Protein AF-A0A7S2SXS3-F1 (afdb_monomer_lite)

Secondary structure (DSSP, 8-state):
--SHHHHHHHHHHHHHHHHHHHHHHHHSTT-HHHHHHHHHTHHHHHT-HHHHHHHHHHHHHHHHHTTT-TT--HHHHHHHHHHHHHS-HHHHHHHHHTTGGG---STT-----SSHHHHHHHHHH-TTS-HHHHHHHHHHHHHS-HHHHHHHHHHHHHHHHHTT-HHHHHHHHHHHHHHHHHTTTSS--SHHHHHHHHHHHHHHHHHHHHT--

Sequence (213 aa):
MRDLGEKDKTSKFWGVLLRVVLKTSAADKSNQLWIQVLSGLSPQLSSESALVSDFVTSALRSLDSAGQQEAVTVFDRLHPFLVLRIVSKLCFDEVVAMRLETRLLTDDDLHLCDDLLGHLLKRMTDPSEDLQVRKLCSELCGKVNPNVSFSLMLALLREGIRDRNFALSRACLYAYCCSFANHKGSAPMTLHTRCDLLAKEVLALFKAVSSVS

InterPro domains:
  IPR016024 Armadillo-type fold [SSF48371] (28-180)

Radius of gyration: 19.08 Å; chains: 1; bounding box: 45×41×62 Å

pLDDT: mean 81.79, std 14.94, range [43.41, 96.69]

Organism: NCBI:txid1764295

Foldseek 3Di:
DPDPVVVVVVLVVLLVVVLVLLVVCLVVLVDVVSLVVLLVCQVSLQVCLVSLLVSLLVLLVVVVVVPPDPPCDLSSLCRNLSSLVSHDLNSNCCNQVVPQVPDPDDPLDDPQDSGPLSVLVCLLQDPPHDPVSNLSSLLSLLSYDCVRSLVVLLSQLLVCLVVVVVSSVVSSVSSVVSVCVNCVPPDPDVCVVSVVSVVVSVVSSVVSVVVVD

Structure (mmCIF, N/CA/C/O backbone):
data_AF-A0A7S2SXS3-F1
#
_entry.id   AF-A0A7S2SXS3-F1
#
loop_
_atom_site.group_PDB
_atom_site.id
_atom_site.type_symbol
_atom_site.label_atom_id
_atom_site.label_alt_id
_atom_site.label_comp_id
_atom_site.label_asym_id
_atom_site.label_entity_id
_atom_site.label_seq_id
_atom_site.pdbx_PDB_ins_code
_atom_site.Cartn_x
_atom_site.Cartn_y
_atom_site.Cartn_z
_atom_site.occupancy
_atom_site.B_iso_or_equiv
_atom_site.auth_seq_id
_atom_site.auth_comp_id
_atom_site.auth_asym_id
_atom_site.auth_atom_id
_atom_site.pdbx_PDB_model_num
ATOM 1 N N . MET A 1 1 ? 25.950 14.192 -30.921 1.00 45.44 1 MET A N 1
ATOM 2 C CA . MET A 1 1 ? 24.706 13.641 -31.518 1.00 45.44 1 MET A CA 1
ATOM 3 C C . MET A 1 1 ? 24.792 12.122 -31.768 1.00 45.44 1 MET A C 1
ATOM 5 O O . MET A 1 1 ? 24.346 11.645 -32.801 1.00 45.44 1 MET A O 1
ATOM 9 N N . ARG A 1 2 ? 25.326 11.332 -30.828 1.00 49.81 2 ARG A N 1
ATOM 10 C CA . ARG A 1 2 ? 25.298 9.857 -30.851 1.00 49.81 2 ARG A CA 1
ATOM 11 C C . ARG A 1 2 ? 24.934 9.415 -29.437 1.00 49.81 2 ARG A C 1
ATOM 13 O O . ARG A 1 2 ? 25.826 9.361 -28.613 1.00 49.81 2 ARG A O 1
ATOM 20 N N . ASP A 1 3 ? 23.641 9.283 -29.143 1.00 53.47 3 ASP A N 1
ATOM 21 C CA . ASP A 1 3 ? 23.186 8.662 -27.878 1.00 53.47 3 ASP A CA 1
ATOM 22 C C . ASP A 1 3 ? 21.669 8.384 -27.837 1.00 53.47 3 ASP A C 1
ATOM 24 O O . ASP A 1 3 ? 21.178 7.554 -27.081 1.00 53.47 3 ASP A O 1
ATOM 28 N N . LEU A 1 4 ? 20.885 9.046 -28.697 1.00 50.12 4 LEU A N 1
ATOM 29 C CA . LEU A 1 4 ? 19.424 8.887 -28.701 1.00 50.12 4 LEU A CA 1
ATOM 30 C C . LEU A 1 4 ? 18.959 7.506 -29.209 1.00 50.12 4 LEU A C 1
ATOM 32 O O . LEU A 1 4 ? 17.938 7.000 -28.754 1.00 50.12 4 LEU A O 1
ATOM 36 N N . GLY A 1 5 ? 19.709 6.870 -30.116 1.00 51.62 5 GLY A N 1
ATOM 37 C CA . GLY A 1 5 ? 19.322 5.586 -30.723 1.00 51.62 5 GLY A CA 1
ATOM 38 C C . GLY A 1 5 ? 19.611 4.343 -29.871 1.00 51.62 5 GLY A C 1
ATOM 39 O O . GLY A 1 5 ? 18.997 3.301 -30.084 1.00 51.62 5 GLY A O 1
ATOM 40 N N . GLU A 1 6 ? 20.533 4.431 -28.914 1.00 56.22 6 GLU A N 1
ATOM 41 C CA . GLU A 1 6 ? 20.920 3.308 -28.045 1.00 56.22 6 GLU A CA 1
ATOM 42 C C . GLU A 1 6 ? 20.055 3.270 -26.777 1.00 56.22 6 GLU A C 1
ATOM 44 O O . GLU A 1 6 ? 19.615 2.203 -26.332 1.00 56.22 6 GLU A O 1
ATOM 49 N N . LYS A 1 7 ? 19.682 4.457 -26.283 1.00 57.94 7 LYS A N 1
ATOM 50 C CA . LYS A 1 7 ? 18.738 4.635 -25.177 1.00 57.94 7 LYS A CA 1
ATOM 51 C C . LYS A 1 7 ? 17.323 4.151 -25.531 1.00 57.94 7 LYS A C 1
ATOM 53 O O . LYS A 1 7 ? 16.700 3.477 -24.715 1.00 57.94 7 LYS A O 1
ATOM 58 N N . ASP A 1 8 ? 16.852 4.402 -26.758 1.00 64.19 8 ASP A N 1
ATOM 59 C CA . ASP A 1 8 ? 15.537 3.935 -27.245 1.00 64.19 8 ASP A CA 1
ATOM 60 C C . ASP A 1 8 ? 15.468 2.401 -27.382 1.00 64.19 8 ASP A C 1
ATOM 62 O O . ASP A 1 8 ? 14.496 1.769 -26.966 1.00 64.19 8 ASP A O 1
ATOM 66 N N . LYS A 1 9 ? 16.531 1.758 -27.886 1.00 68.75 9 LYS A N 1
ATOM 67 C CA . LYS A 1 9 ? 16.595 0.287 -27.982 1.00 68.75 9 LYS A CA 1
ATOM 68 C C . LYS A 1 9 ? 16.618 -0.380 -26.609 1.00 68.75 9 LYS A C 1
ATOM 70 O O . LYS A 1 9 ? 15.931 -1.378 -26.399 1.00 68.75 9 LYS A O 1
ATOM 75 N N . THR A 1 10 ? 17.381 0.191 -25.682 1.00 73.38 10 THR A N 1
ATOM 76 C CA . THR A 1 10 ? 17.494 -0.318 -24.311 1.00 73.38 10 THR A CA 1
ATOM 77 C C . THR A 1 10 ? 16.171 -0.165 -23.560 1.00 73.38 10 THR A C 1
ATOM 79 O O . THR A 1 10 ? 15.724 -1.112 -22.920 1.00 73.38 10 THR A O 1
ATOM 82 N N . SER A 1 11 ? 15.489 0.977 -23.699 1.00 74.44 11 SER A N 1
ATOM 83 C CA . SER A 1 11 ? 14.151 1.190 -23.125 1.00 74.44 11 SER A CA 1
ATOM 84 C C . SER A 1 11 ? 13.124 0.193 -23.677 1.00 74.44 11 SER A C 1
ATOM 86 O O . SER A 1 11 ? 12.435 -0.468 -22.902 1.00 74.44 11 SER A O 1
ATOM 88 N N . LYS A 1 12 ? 13.089 -0.027 -25.000 1.00 84.25 12 LYS A N 1
ATOM 89 C CA . LYS A 1 12 ? 12.197 -1.027 -25.620 1.00 84.25 12 LYS A CA 1
ATOM 90 C C . LYS A 1 12 ? 12.472 -2.450 -25.138 1.00 84.25 12 LYS A C 1
ATOM 92 O O . LYS A 1 12 ? 11.526 -3.199 -24.899 1.00 84.25 12 LYS A O 1
ATOM 97 N N . PHE A 1 13 ? 13.742 -2.823 -24.979 1.00 89.88 13 PHE A N 1
ATOM 98 C CA . PHE A 1 13 ? 14.121 -4.122 -24.422 1.00 89.88 13 PHE A CA 1
ATOM 99 C C . PHE A 1 13 ? 13.569 -4.305 -23.003 1.00 89.88 13 PHE A C 1
ATOM 101 O O . PHE A 1 13 ? 12.906 -5.310 -22.736 1.00 89.88 13 PHE A O 1
ATOM 108 N N . TRP A 1 14 ? 13.783 -3.325 -22.119 1.00 90.81 14 TRP A N 1
ATOM 109 C CA . TRP A 1 14 ? 13.298 -3.392 -20.740 1.00 90.81 14 TRP A CA 1
ATOM 110 C C . TRP A 1 14 ? 11.776 -3.450 -20.666 1.00 90.81 14 TRP A C 1
ATOM 112 O O . TRP A 1 14 ? 11.252 -4.313 -19.967 1.00 90.81 14 TRP A O 1
ATOM 122 N N . GLY A 1 15 ? 11.060 -2.632 -21.439 1.00 90.50 15 GLY A N 1
ATOM 123 C CA . GLY A 1 15 ? 9.597 -2.678 -21.474 1.00 90.50 15 GLY A CA 1
ATOM 124 C C . GLY A 1 15 ? 9.052 -4.059 -21.867 1.00 90.50 15 GLY A C 1
ATOM 125 O O . GLY A 1 15 ? 8.124 -4.572 -21.237 1.00 90.50 15 GLY A O 1
ATOM 126 N N . VAL A 1 16 ? 9.653 -4.714 -22.868 1.00 92.75 16 VAL A N 1
ATOM 127 C CA . VAL A 1 16 ? 9.258 -6.076 -23.277 1.00 92.75 16 VAL A CA 1
ATOM 128 C C . VAL A 1 16 ? 9.600 -7.102 -22.198 1.00 92.75 16 VAL A C 1
ATOM 130 O O . VAL A 1 16 ? 8.741 -7.908 -21.834 1.00 92.75 16 VAL A O 1
ATOM 133 N N . LEU A 1 17 ? 10.825 -7.070 -21.668 1.00 93.19 17 LEU A N 1
ATOM 134 C CA . LEU A 1 17 ? 11.269 -8.018 -20.647 1.00 93.19 17 LEU A CA 1
ATOM 135 C C . LEU A 1 17 ? 10.410 -7.915 -19.383 1.00 93.19 17 LEU A C 1
ATOM 137 O O . LEU A 1 17 ? 9.911 -8.930 -18.903 1.00 93.19 17 LEU A O 1
ATOM 141 N N . LEU A 1 18 ? 10.180 -6.704 -18.874 1.00 94.12 18 LEU A N 1
ATOM 142 C CA . LEU A 1 18 ? 9.372 -6.475 -17.675 1.00 94.12 18 LEU A CA 1
ATOM 143 C C . LEU A 1 18 ? 7.934 -6.952 -17.864 1.00 94.12 18 LEU A C 1
ATOM 145 O O . LEU A 1 18 ? 7.382 -7.586 -16.967 1.00 94.12 18 LEU A O 1
ATOM 149 N N . ARG A 1 19 ? 7.343 -6.740 -19.047 1.00 93.75 19 ARG A N 1
ATOM 150 C CA . ARG A 1 19 ? 6.014 -7.275 -19.369 1.00 93.75 19 ARG A CA 1
ATOM 151 C C . ARG A 1 19 ? 5.980 -8.803 -19.296 1.00 93.75 19 ARG A C 1
ATOM 153 O O . ARG A 1 19 ? 5.033 -9.363 -18.747 1.00 93.75 19 ARG A O 1
ATOM 160 N N . VAL A 1 20 ? 6.996 -9.479 -19.836 1.00 93.62 20 VAL A N 1
ATOM 161 C CA . VAL A 1 20 ? 7.100 -10.947 -19.778 1.00 93.62 20 VAL A CA 1
ATOM 162 C C . VAL A 1 20 ? 7.296 -11.424 -18.342 1.00 93.62 20 VAL A C 1
ATOM 164 O O . VAL A 1 20 ? 6.617 -12.361 -17.925 1.00 93.62 20 VAL A O 1
ATOM 167 N N . VAL A 1 21 ? 8.168 -10.771 -17.572 1.00 93.44 21 VAL A N 1
ATOM 168 C CA . VAL A 1 21 ? 8.440 -11.136 -16.175 1.00 93.44 21 VAL A CA 1
ATOM 169 C C . VAL A 1 21 ? 7.186 -10.967 -15.317 1.00 93.44 21 VAL A C 1
ATOM 171 O O . VAL A 1 21 ? 6.806 -11.913 -14.637 1.00 93.44 21 VAL A O 1
ATOM 174 N N . LEU A 1 22 ? 6.490 -9.828 -15.407 1.00 93.75 22 LEU A N 1
ATOM 175 C CA . LEU A 1 22 ? 5.246 -9.572 -14.664 1.00 93.75 22 LEU A CA 1
ATOM 176 C C . LEU A 1 22 ? 4.125 -10.548 -15.044 1.00 93.75 22 LEU A C 1
ATOM 178 O O . LEU A 1 22 ? 3.377 -11.020 -14.189 1.00 93.75 22 LEU A O 1
ATOM 182 N N . LYS A 1 23 ? 4.006 -10.887 -16.334 1.00 93.31 23 LYS A N 1
ATOM 183 C CA . LYS A 1 23 ? 3.024 -11.877 -16.793 1.00 93.31 23 LYS A CA 1
ATOM 184 C C . LYS A 1 23 ? 3.350 -13.273 -16.264 1.00 93.31 23 LYS A C 1
ATOM 186 O O . LYS A 1 23 ? 2.452 -13.977 -15.811 1.00 93.31 23 LYS A O 1
ATOM 191 N N . THR A 1 24 ? 4.618 -13.671 -16.329 1.00 92.25 24 THR A N 1
ATOM 192 C CA . THR A 1 24 ? 5.061 -14.988 -15.855 1.00 92.25 24 THR A CA 1
ATOM 193 C C . THR A 1 24 ? 4.910 -15.095 -14.340 1.00 92.25 24 THR A C 1
ATOM 195 O O . THR A 1 24 ? 4.388 -16.096 -13.858 1.00 92.25 24 THR A O 1
ATOM 198 N N . SER A 1 25 ? 5.249 -14.042 -13.589 1.00 92.38 25 SER A N 1
ATOM 199 C CA . SER A 1 25 ? 5.049 -14.026 -12.138 1.00 92.38 25 SER A CA 1
ATOM 200 C C . SER A 1 25 ? 3.573 -14.092 -11.752 1.00 92.38 25 SER A C 1
ATOM 202 O O . SER A 1 25 ? 3.220 -14.750 -10.781 1.00 92.38 25 SER A O 1
ATOM 204 N N . ALA A 1 26 ? 2.681 -13.489 -12.544 1.00 88.62 26 ALA A N 1
ATOM 205 C CA . ALA A 1 26 ? 1.239 -13.604 -12.335 1.00 88.62 26 ALA A CA 1
ATOM 206 C C . ALA A 1 26 ? 0.671 -15.005 -12.623 1.00 88.62 26 ALA A C 1
ATOM 208 O O . ALA A 1 26 ? -0.387 -15.348 -12.089 1.00 88.62 26 ALA A O 1
ATOM 209 N N . ALA A 1 27 ? 1.340 -15.806 -13.454 1.00 88.62 27 ALA A N 1
ATOM 210 C CA . ALA A 1 27 ? 0.949 -17.190 -13.711 1.00 88.62 27 ALA A CA 1
ATOM 211 C C . ALA A 1 27 ? 1.372 -18.137 -12.572 1.00 88.62 27 ALA A C 1
ATOM 213 O O . ALA A 1 27 ? 0.696 -19.131 -12.335 1.00 88.62 27 ALA A O 1
ATOM 214 N N . ASP A 1 28 ? 2.442 -17.801 -11.845 1.00 88.00 28 ASP A N 1
ATOM 215 C CA . ASP A 1 28 ? 3.011 -18.606 -10.756 1.00 88.00 28 ASP A CA 1
ATOM 216 C C . ASP A 1 28 ? 3.247 -17.747 -9.497 1.00 88.00 28 ASP A C 1
ATOM 218 O O . ASP A 1 28 ? 4.368 -17.516 -9.043 1.00 88.00 28 ASP A O 1
ATOM 222 N N . LYS A 1 29 ? 2.157 -17.208 -8.942 1.00 80.75 29 LYS A N 1
ATOM 223 C CA . LYS A 1 29 ? 2.198 -16.153 -7.909 1.00 80.75 29 LYS A CA 1
ATOM 224 C C . LYS A 1 29 ? 2.766 -16.606 -6.563 1.00 80.75 29 LYS A C 1
ATOM 226 O O . LYS A 1 29 ? 3.230 -15.774 -5.786 1.00 80.75 29 LYS A O 1
ATOM 231 N N . SER A 1 30 ? 2.712 -17.905 -6.269 1.00 81.69 30 SER A N 1
ATOM 232 C CA . SER A 1 30 ? 3.258 -18.503 -5.042 1.00 81.69 30 SER A CA 1
ATOM 233 C C . SER A 1 30 ? 4.773 -18.694 -5.083 1.00 81.69 30 SER A C 1
ATOM 235 O O . SER A 1 30 ? 5.385 -19.001 -4.060 1.00 81.69 30 SER A O 1
ATOM 237 N N . ASN A 1 31 ? 5.397 -18.528 -6.248 1.00 86.19 31 ASN A N 1
ATOM 238 C CA . ASN A 1 31 ? 6.820 -18.749 -6.400 1.00 86.19 31 ASN A CA 1
ATOM 239 C C . ASN A 1 31 ? 7.621 -17.528 -5.933 1.00 86.19 31 ASN A C 1
ATOM 241 O O . ASN A 1 31 ? 7.691 -16.483 -6.586 1.00 86.19 31 ASN A O 1
ATOM 245 N N . GLN A 1 32 ? 8.266 -17.691 -4.778 1.00 83.50 32 GLN A N 1
ATOM 246 C CA . GLN A 1 32 ? 9.078 -16.663 -4.132 1.00 83.50 32 GLN A CA 1
ATOM 247 C C . GLN A 1 32 ? 10.212 -16.136 -5.027 1.00 83.50 32 GLN A C 1
ATOM 249 O O . GLN A 1 32 ? 10.611 -14.977 -4.878 1.00 83.50 32 GLN A O 1
ATOM 254 N N . LEU A 1 33 ? 10.706 -16.943 -5.976 1.00 90.25 33 LEU A N 1
ATOM 255 C CA . LEU A 1 33 ? 11.745 -16.525 -6.915 1.00 90.25 33 LEU A CA 1
ATOM 256 C C . LEU A 1 33 ? 11.298 -15.311 -7.730 1.00 90.25 33 LEU A C 1
ATOM 258 O O . LEU A 1 33 ? 12.097 -14.407 -7.956 1.00 90.25 33 LEU A O 1
ATOM 262 N N . TRP A 1 34 ? 10.021 -15.232 -8.113 1.00 92.50 34 TRP A N 1
ATOM 263 C CA . TRP A 1 34 ? 9.533 -14.086 -8.875 1.00 92.50 34 TRP A CA 1
ATOM 264 C C . TRP A 1 34 ? 9.613 -12.790 -8.087 1.00 92.50 34 TRP A C 1
ATOM 266 O O . TRP A 1 34 ? 10.021 -11.773 -8.637 1.00 92.50 34 TRP A O 1
ATOM 276 N N . ILE A 1 35 ? 9.310 -12.822 -6.790 1.00 89.31 35 ILE A N 1
ATOM 277 C CA . ILE A 1 35 ? 9.445 -11.644 -5.930 1.00 89.31 35 ILE A CA 1
ATOM 278 C C . ILE A 1 35 ? 10.913 -11.215 -5.823 1.00 89.31 35 ILE A C 1
ATOM 280 O O . ILE A 1 35 ? 11.202 -10.020 -5.872 1.00 89.31 35 ILE A O 1
ATOM 284 N N . GLN A 1 36 ? 11.850 -12.164 -5.739 1.00 91.44 36 GLN A N 1
ATOM 285 C CA . GLN A 1 36 ? 13.286 -11.864 -5.732 1.00 91.44 36 GLN A CA 1
ATOM 286 C C . GLN A 1 36 ? 13.751 -11.268 -7.066 1.00 91.44 36 GLN A C 1
ATOM 288 O O . GLN A 1 36 ? 14.449 -10.255 -7.069 1.00 91.44 36 GLN A O 1
ATOM 293 N N . VAL A 1 37 ? 13.320 -11.845 -8.191 1.00 94.06 37 VAL A N 1
ATOM 294 C CA . VAL A 1 37 ? 13.625 -11.345 -9.540 1.00 94.06 37 VAL A CA 1
ATOM 295 C C . VAL A 1 37 ? 13.079 -9.932 -9.722 1.00 94.06 37 VAL A C 1
ATOM 297 O O . VAL A 1 37 ? 13.825 -9.032 -10.099 1.00 94.06 37 VAL A O 1
ATOM 300 N N . LEU A 1 38 ? 11.806 -9.706 -9.394 1.00 94.06 38 LEU A N 1
ATOM 301 C CA . LEU A 1 38 ? 11.181 -8.383 -9.448 1.00 94.06 38 LEU A CA 1
ATOM 302 C C . LEU A 1 38 ? 11.907 -7.385 -8.537 1.00 94.06 38 LEU A C 1
ATOM 304 O O . LEU A 1 38 ? 12.129 -6.248 -8.939 1.00 94.06 38 LEU A O 1
ATOM 308 N N . SER A 1 39 ? 12.349 -7.810 -7.350 1.00 93.50 39 SER A N 1
ATOM 309 C CA . SER A 1 39 ? 13.137 -6.956 -6.449 1.00 93.50 39 SER A CA 1
ATOM 310 C C . SER A 1 39 ? 14.489 -6.568 -7.052 1.00 93.50 39 SER A C 1
ATOM 312 O O . SER A 1 39 ? 14.879 -5.400 -6.985 1.00 93.50 39 SER A O 1
ATOM 314 N N . GLY A 1 40 ? 15.180 -7.514 -7.695 1.00 94.50 40 GLY A N 1
ATOM 315 C CA . GLY A 1 40 ? 16.427 -7.253 -8.423 1.00 94.50 40 GLY A CA 1
ATOM 316 C C . GLY A 1 40 ? 16.244 -6.330 -9.632 1.00 94.50 40 GLY A C 1
ATOM 317 O O . GLY A 1 40 ? 17.160 -5.594 -9.985 1.00 94.50 40 GLY A O 1
ATOM 318 N N . LEU A 1 41 ? 15.045 -6.318 -10.220 1.00 94.56 41 LEU A N 1
ATOM 319 C CA . LEU A 1 41 ? 14.648 -5.443 -11.328 1.00 94.56 41 LEU A CA 1
ATOM 320 C C . LEU A 1 41 ? 13.930 -4.167 -10.864 1.00 94.56 41 LEU A C 1
ATOM 322 O O . LEU A 1 41 ? 13.347 -3.454 -11.683 1.00 94.56 41 LEU A O 1
ATOM 326 N N . SER A 1 42 ? 13.955 -3.858 -9.563 1.00 94.88 42 SER A N 1
ATOM 327 C CA . SER A 1 42 ? 13.240 -2.703 -9.013 1.00 94.88 42 SER A CA 1
ATOM 328 C C . SER A 1 42 ? 13.594 -1.366 -9.678 1.00 94.88 42 SER A C 1
ATOM 330 O O . SER A 1 42 ? 12.655 -0.600 -9.912 1.00 94.88 42 SER A O 1
ATOM 332 N N . PRO A 1 43 ? 14.852 -1.054 -10.069 1.00 94.31 43 PRO A N 1
ATOM 333 C CA . PRO A 1 43 ? 15.145 0.203 -10.760 1.00 94.31 43 PRO A CA 1
ATOM 334 C C . PRO A 1 43 ? 14.445 0.301 -12.120 1.00 94.31 43 PRO A C 1
ATOM 336 O O . PRO A 1 43 ? 13.872 1.339 -12.437 1.00 94.31 43 PRO A O 1
ATOM 339 N N . GLN A 1 44 ? 14.442 -0.787 -12.895 1.00 95.12 44 GLN A N 1
ATOM 340 C CA . GLN A 1 44 ? 13.825 -0.848 -14.222 1.00 95.12 44 GLN A CA 1
ATOM 341 C C . GLN A 1 44 ? 12.295 -0.869 -14.133 1.00 95.12 44 GLN A C 1
ATOM 343 O O . GLN A 1 44 ? 11.624 -0.199 -14.913 1.00 95.12 44 GLN A O 1
ATOM 348 N N . LEU A 1 45 ? 11.729 -1.577 -13.152 1.00 93.38 45 LEU A N 1
ATOM 349 C CA . LEU A 1 45 ? 10.293 -1.504 -12.857 1.00 93.38 45 LEU A CA 1
ATOM 350 C C . LEU A 1 45 ? 9.878 -0.077 -12.493 1.00 93.38 45 LEU A C 1
ATOM 352 O O . LEU A 1 45 ? 8.849 0.407 -12.950 1.00 93.38 45 LEU A O 1
ATOM 356 N N . SER A 1 46 ? 10.703 0.611 -11.704 1.00 94.44 46 SER A N 1
ATOM 357 C CA . SER A 1 46 ? 10.429 1.976 -11.253 1.00 94.44 46 SER A CA 1
ATOM 358 C C . SER A 1 46 ? 10.506 3.021 -12.364 1.00 94.44 46 SER A C 1
ATOM 360 O O . SER A 1 46 ? 9.979 4.112 -12.181 1.00 94.44 46 SER A O 1
ATOM 362 N N . SER A 1 47 ? 11.166 2.728 -13.488 1.00 93.06 47 SER A N 1
ATOM 363 C CA . SER A 1 47 ? 11.167 3.611 -14.662 1.00 93.06 47 SER A CA 1
ATOM 364 C C . SER A 1 47 ? 9.962 3.408 -15.582 1.00 93.06 47 SER A C 1
ATOM 366 O O . SER A 1 47 ? 9.768 4.194 -16.501 1.00 93.06 47 SER A O 1
ATOM 368 N N . GLU A 1 48 ? 9.159 2.368 -15.350 1.00 93.00 48 GLU A N 1
ATOM 369 C CA . GLU A 1 48 ? 8.075 1.930 -16.234 1.00 93.00 48 GLU A CA 1
ATOM 370 C C . GLU A 1 48 ? 6.725 1.962 -15.492 1.00 93.00 48 GLU A C 1
ATOM 372 O O . GLU A 1 48 ? 6.002 0.965 -15.406 1.00 93.00 48 GLU A O 1
ATOM 377 N N . SER A 1 49 ? 6.373 3.125 -14.930 1.00 92.25 49 SER A N 1
ATOM 378 C CA . SER A 1 49 ? 5.182 3.300 -14.082 1.00 92.25 49 SER A CA 1
ATOM 379 C C . SER A 1 49 ? 3.868 2.959 -14.791 1.00 92.25 49 SER A C 1
ATOM 381 O O . SER A 1 49 ? 2.977 2.380 -14.171 1.00 92.25 49 SER A O 1
ATOM 383 N N . ALA A 1 50 ? 3.759 3.212 -16.100 1.00 91.62 50 ALA A N 1
ATOM 384 C CA . ALA A 1 50 ? 2.602 2.801 -16.901 1.00 91.62 50 ALA A CA 1
ATOM 385 C C . ALA A 1 50 ? 2.421 1.272 -16.918 1.00 91.62 50 ALA A C 1
ATOM 387 O O . ALA A 1 50 ? 1.325 0.773 -16.677 1.00 91.62 50 ALA A O 1
ATOM 388 N N . LEU A 1 51 ? 3.511 0.522 -17.116 1.00 94.19 51 LEU A N 1
ATOM 389 C CA . LEU A 1 51 ? 3.497 -0.943 -17.110 1.00 94.19 51 LEU A CA 1
ATOM 390 C C . LEU A 1 51 ? 3.106 -1.500 -15.739 1.00 94.19 51 LEU A C 1
ATOM 392 O O . LEU A 1 51 ? 2.328 -2.450 -15.657 1.00 94.19 51 LEU A O 1
ATOM 396 N N . VAL A 1 52 ? 3.632 -0.901 -14.668 1.00 94.94 52 VAL A N 1
ATOM 397 C CA . VAL A 1 52 ? 3.280 -1.261 -13.287 1.00 94.94 52 VAL A CA 1
ATOM 398 C C . VAL A 1 52 ? 1.803 -0.971 -13.019 1.00 94.94 52 VAL A C 1
ATOM 400 O O . VAL A 1 52 ? 1.104 -1.830 -12.487 1.00 94.94 52 VAL A O 1
ATOM 403 N N . SER A 1 53 ? 1.311 0.203 -13.420 1.00 93.06 53 SER A N 1
ATOM 404 C CA . SER A 1 53 ? -0.091 0.601 -13.259 1.00 93.06 53 SER A CA 1
ATOM 405 C C . SER A 1 53 ? -1.044 -0.352 -13.982 1.00 93.06 53 SER A C 1
ATOM 407 O O . SER A 1 53 ? -1.990 -0.861 -13.374 1.00 93.06 53 SER A O 1
ATOM 409 N N . ASP A 1 54 ? -0.761 -0.667 -15.249 1.00 93.25 54 ASP A N 1
ATOM 410 C CA . ASP A 1 54 ? -1.552 -1.601 -16.057 1.00 93.25 54 ASP A CA 1
ATOM 411 C C . ASP A 1 54 ? -1.571 -2.999 -15.433 1.00 93.25 54 ASP A C 1
ATOM 413 O O . ASP A 1 54 ? -2.625 -3.634 -15.308 1.00 93.25 54 ASP A O 1
ATOM 417 N N . PHE A 1 55 ? -0.404 -3.476 -15.000 1.00 94.88 55 PHE A N 1
ATOM 418 C CA . PHE A 1 55 ? -0.260 -4.766 -14.343 1.00 94.88 55 PHE A CA 1
ATOM 419 C C . PHE A 1 55 ? -1.090 -4.846 -13.054 1.00 94.88 55 PHE A C 1
ATOM 421 O O . PHE A 1 55 ? -1.898 -5.759 -12.886 1.00 94.88 55 PHE A O 1
ATOM 428 N N . VAL A 1 56 ? -0.931 -3.877 -12.154 1.00 94.38 56 VAL A N 1
ATOM 429 C CA . VAL A 1 56 ? -1.624 -3.871 -10.861 1.00 94.38 56 VAL A CA 1
ATOM 430 C C . VAL A 1 56 ? -3.131 -3.730 -11.061 1.00 94.38 56 VAL A C 1
ATOM 432 O O . VAL A 1 56 ? -3.902 -4.492 -10.483 1.00 94.38 56 VAL A O 1
ATOM 435 N N . THR A 1 57 ? -3.562 -2.813 -11.925 1.00 91.75 57 THR A N 1
ATOM 436 C CA . THR A 1 57 ? -4.987 -2.574 -12.185 1.00 91.75 57 THR A CA 1
ATOM 437 C C . THR A 1 57 ? -5.655 -3.797 -12.813 1.00 91.75 57 THR A C 1
ATOM 439 O O . THR A 1 57 ? -6.760 -4.170 -12.419 1.00 91.75 57 THR A O 1
ATOM 442 N N . SER A 1 58 ? -4.999 -4.455 -13.773 1.00 92.00 58 SER A N 1
ATOM 443 C CA . SER A 1 58 ? -5.535 -5.677 -14.390 1.00 92.00 58 SER A CA 1
ATOM 444 C C . SER A 1 58 ? -5.619 -6.837 -13.397 1.00 92.00 58 SER A C 1
ATOM 446 O O . SER A 1 58 ? -6.644 -7.520 -13.352 1.00 92.00 58 SER A O 1
ATOM 448 N N . ALA A 1 59 ? -4.602 -7.015 -12.550 1.00 91.94 59 ALA A N 1
ATOM 449 C CA . ALA A 1 59 ? -4.613 -8.022 -11.494 1.00 91.94 59 ALA A CA 1
ATOM 450 C C . ALA A 1 59 ? -5.752 -7.785 -10.488 1.00 91.94 59 ALA A C 1
ATOM 452 O O . ALA A 1 59 ? -6.491 -8.715 -10.176 1.00 91.94 59 ALA A O 1
ATOM 453 N N . LEU A 1 60 ? -5.951 -6.545 -10.031 1.00 90.38 60 LEU A N 1
ATOM 454 C CA . LEU A 1 60 ? -7.024 -6.207 -9.089 1.00 90.38 60 LEU A CA 1
ATOM 455 C C . LEU A 1 60 ? -8.418 -6.402 -9.693 1.00 90.38 60 LEU A C 1
ATOM 457 O O . LEU A 1 60 ? -9.279 -6.997 -9.050 1.00 90.38 60 LEU A O 1
ATOM 461 N N . ARG A 1 61 ? -8.630 -6.008 -10.955 1.00 88.62 61 ARG A N 1
ATOM 462 C CA . ARG A 1 61 ? -9.894 -6.283 -11.665 1.00 88.62 61 ARG A CA 1
ATOM 463 C C . ARG A 1 61 ? -10.169 -7.777 -11.799 1.00 88.62 61 ARG A C 1
ATOM 465 O O . ARG A 1 61 ? -11.314 -8.204 -11.670 1.00 88.62 61 ARG A O 1
ATOM 472 N N . SER A 1 62 ? -9.135 -8.579 -12.049 1.00 88.38 62 SER A N 1
ATOM 473 C CA . SER A 1 62 ? -9.270 -10.037 -12.101 1.00 88.38 62 SER A CA 1
ATOM 474 C C . SER A 1 62 ? -9.666 -10.620 -10.744 1.00 88.38 62 SER A C 1
ATOM 476 O O . SER A 1 62 ? -10.471 -11.543 -10.702 1.00 88.38 62 SER A O 1
ATOM 478 N N . LEU A 1 63 ? -9.125 -10.092 -9.643 1.00 87.50 63 LEU A N 1
ATOM 479 C CA . LEU A 1 63 ? -9.475 -10.537 -8.291 1.00 87.50 63 LEU A CA 1
ATOM 480 C C . LEU A 1 63 ? -10.909 -10.160 -7.916 1.00 87.50 63 LEU A C 1
ATOM 482 O O . LEU A 1 63 ? -11.614 -10.963 -7.315 1.00 87.50 63 LEU A O 1
ATOM 486 N N . ASP A 1 64 ? -11.346 -8.955 -8.279 1.00 82.56 64 ASP A N 1
ATOM 487 C CA . ASP A 1 64 ? -12.692 -8.482 -7.957 1.00 82.56 64 ASP A CA 1
ATOM 488 C C . ASP A 1 64 ? -13.768 -9.169 -8.818 1.00 82.56 64 ASP A C 1
ATOM 490 O O . ASP A 1 64 ? -14.868 -9.428 -8.335 1.00 82.56 64 ASP A O 1
ATOM 494 N N . SER A 1 65 ? -13.446 -9.530 -10.067 1.00 81.88 65 SER A N 1
ATOM 495 C CA . SER A 1 65 ? -14.353 -10.283 -10.953 1.00 81.88 65 SER A CA 1
ATOM 496 C C . SER A 1 65 ? -14.418 -11.781 -10.656 1.00 81.88 65 SER A C 1
ATOM 498 O O . SER A 1 65 ? -15.442 -12.401 -10.937 1.00 81.88 65 SER A O 1
ATOM 500 N N . ALA A 1 66 ? -13.374 -12.367 -10.061 1.00 71.56 66 ALA A N 1
ATOM 501 C CA . ALA A 1 66 ? -13.378 -13.775 -9.664 1.00 71.56 66 ALA A CA 1
ATOM 502 C C . ALA A 1 66 ? -14.405 -14.083 -8.555 1.00 71.56 66 ALA A C 1
ATOM 504 O O . ALA A 1 66 ? -14.774 -15.242 -8.370 1.00 71.56 66 ALA A O 1
ATOM 505 N N . GLY A 1 67 ? -14.909 -13.066 -7.839 1.00 57.03 67 GLY A N 1
ATOM 506 C CA . GLY A 1 67 ? -15.832 -13.256 -6.720 1.00 57.03 67 GLY A CA 1
ATOM 507 C C . GLY A 1 67 ? -15.246 -14.166 -5.633 1.00 57.03 67 GLY A C 1
ATOM 508 O O . GLY A 1 67 ? -14.077 -14.539 -5.673 1.00 57.03 67 GLY A O 1
ATOM 509 N N . GLN A 1 68 ? -16.050 -14.549 -4.642 1.00 51.50 68 GLN A N 1
ATOM 510 C CA . GLN A 1 68 ? -15.681 -15.513 -3.592 1.00 51.50 68 GLN A CA 1
ATOM 511 C C . GLN A 1 68 ? -15.525 -16.953 -4.137 1.00 51.50 68 GLN A C 1
ATOM 513 O O . GLN A 1 68 ? -16.005 -17.908 -3.534 1.00 51.50 68 GLN A O 1
ATOM 518 N N . GLN A 1 69 ? -14.905 -17.139 -5.303 1.00 50.75 69 GLN A N 1
ATOM 519 C CA . GLN A 1 69 ? -14.500 -18.460 -5.756 1.00 50.75 69 GLN A CA 1
ATOM 520 C C . GLN A 1 69 ? -13.409 -18.979 -4.817 1.00 50.75 69 GLN A C 1
ATOM 522 O O . GLN A 1 69 ? -12.396 -18.314 -4.596 1.00 50.75 69 GLN A O 1
ATOM 527 N N . GLU A 1 70 ? -13.603 -20.197 -4.308 1.00 54.66 70 GLU A N 1
ATOM 528 C CA . GLU A 1 70 ? -12.697 -20.935 -3.410 1.00 54.66 70 GLU A CA 1
ATOM 529 C C . GLU A 1 70 ? -11.248 -21.071 -3.938 1.00 54.66 70 GLU A C 1
ATOM 531 O O . GLU A 1 70 ? -10.366 -21.543 -3.226 1.00 54.66 70 GLU A O 1
ATOM 536 N N . ALA A 1 71 ? -10.978 -20.633 -5.172 1.00 67.12 71 ALA A N 1
ATOM 537 C CA . ALA A 1 71 ? -9.690 -20.709 -5.847 1.00 67.12 71 ALA A CA 1
ATOM 538 C C . ALA A 1 71 ? -8.760 -19.494 -5.640 1.00 67.12 71 ALA A C 1
ATOM 540 O O . ALA A 1 71 ? -7.599 -19.569 -6.039 1.00 67.12 71 ALA A O 1
ATOM 541 N N . VAL A 1 72 ? -9.214 -18.377 -5.048 1.00 82.75 72 VAL A N 1
ATOM 542 C CA . VAL A 1 72 ? -8.342 -17.201 -4.844 1.00 82.75 72 VAL A CA 1
ATOM 543 C C . VAL A 1 72 ? -7.470 -17.384 -3.601 1.00 82.75 72 VAL A C 1
ATOM 545 O O . VAL A 1 72 ? -7.918 -17.259 -2.458 1.00 82.75 72 VAL A O 1
ATOM 548 N N . THR A 1 73 ? -6.181 -17.633 -3.810 1.00 88.44 73 THR A N 1
ATOM 549 C CA . THR A 1 73 ? -5.217 -17.813 -2.722 1.00 88.44 73 THR A CA 1
ATOM 550 C C . THR A 1 73 ? -4.826 -16.477 -2.077 1.00 88.44 73 THR A C 1
ATOM 552 O O . THR A 1 73 ? -5.082 -15.383 -2.587 1.00 88.44 73 THR A O 1
ATOM 555 N N . VAL A 1 74 ? -4.166 -16.533 -0.916 1.00 90.50 74 VAL A N 1
ATOM 556 C CA . VAL A 1 74 ? -3.566 -15.338 -0.291 1.00 90.50 74 VAL A CA 1
ATOM 557 C C . VAL A 1 74 ? -2.489 -14.730 -1.197 1.00 90.50 74 VAL A C 1
ATOM 559 O O . VAL A 1 74 ? -2.393 -13.510 -1.304 1.00 90.50 74 VAL A O 1
ATOM 562 N N . PHE A 1 75 ? -1.720 -15.559 -1.910 1.00 90.75 75 PHE A N 1
ATOM 563 C CA . PHE A 1 75 ? -0.699 -15.078 -2.843 1.00 90.75 75 PHE A CA 1
ATOM 564 C C . PHE A 1 75 ? -1.300 -14.357 -4.048 1.00 90.75 75 PHE A C 1
ATOM 566 O O . PHE A 1 75 ? -0.737 -13.352 -4.479 1.00 90.75 75 PHE A O 1
ATOM 573 N N . ASP A 1 76 ? -2.464 -14.792 -4.538 1.00 90.31 76 ASP A N 1
ATOM 574 C CA . ASP A 1 76 ? -3.184 -14.069 -5.592 1.00 90.31 76 ASP A CA 1
ATOM 575 C C . ASP A 1 76 ? -3.518 -12.640 -5.174 1.00 90.31 76 ASP A C 1
ATOM 577 O O . ASP A 1 76 ? -3.318 -11.706 -5.952 1.00 90.31 76 ASP A O 1
ATOM 581 N N . ARG A 1 77 ? -3.938 -12.466 -3.920 1.00 91.69 77 ARG A N 1
ATOM 582 C CA . ARG A 1 77 ? -4.268 -11.160 -3.341 1.00 91.69 77 ARG A CA 1
ATOM 583 C C . ARG A 1 77 ? -3.030 -10.323 -3.019 1.00 91.69 77 ARG A C 1
ATOM 585 O O . ARG A 1 77 ? -3.051 -9.115 -3.220 1.00 91.69 77 ARG A O 1
ATOM 592 N N . LEU A 1 78 ? -1.944 -10.940 -2.549 1.00 93.88 78 LEU A N 1
ATOM 593 C CA . LEU A 1 78 ? -0.704 -10.237 -2.192 1.00 93.88 78 LEU A CA 1
ATOM 594 C C . LEU A 1 78 ? 0.090 -9.759 -3.407 1.00 93.88 78 LEU A C 1
ATOM 596 O O . LEU A 1 78 ? 0.670 -8.676 -3.365 1.00 93.88 78 LEU A O 1
ATOM 600 N N . HIS A 1 79 ? 0.156 -10.557 -4.471 1.00 94.06 79 HIS A N 1
ATOM 601 C CA . HIS A 1 79 ? 1.068 -10.341 -5.594 1.00 94.06 79 HIS A CA 1
ATOM 602 C C . HIS A 1 79 ? 1.021 -8.925 -6.210 1.00 94.06 79 HIS A C 1
ATOM 604 O O . HIS A 1 79 ? 2.085 -8.305 -6.297 1.00 94.06 79 HIS A O 1
ATOM 610 N N . PRO A 1 80 ? -0.142 -8.346 -6.582 1.00 94.75 80 PRO A N 1
ATOM 611 C CA . PRO A 1 80 ? -0.174 -6.978 -7.114 1.00 94.75 80 PRO A CA 1
ATOM 612 C C . PRO A 1 80 ? 0.374 -5.940 -6.122 1.00 94.75 80 PRO A C 1
ATOM 614 O O . PRO A 1 80 ? 1.102 -5.026 -6.511 1.00 94.75 80 PRO A O 1
ATOM 617 N N . PHE A 1 81 ? 0.097 -6.106 -4.829 1.00 95.75 81 PHE A N 1
ATOM 618 C CA . PHE A 1 81 ? 0.588 -5.208 -3.784 1.00 95.75 81 PHE A CA 1
ATOM 619 C C . PHE A 1 81 ? 2.085 -5.396 -3.499 1.00 95.75 81 PHE A C 1
ATOM 621 O O . PHE A 1 81 ? 2.781 -4.429 -3.194 1.00 95.75 81 PHE A O 1
ATOM 628 N N . LEU A 1 82 ? 2.621 -6.609 -3.655 1.00 95.44 82 LEU A N 1
ATOM 629 C CA . LEU A 1 82 ? 4.061 -6.858 -3.551 1.00 95.44 82 LEU A CA 1
ATOM 630 C C . LEU A 1 82 ? 4.832 -6.137 -4.661 1.00 95.44 82 LEU A C 1
ATOM 632 O O . LEU A 1 82 ? 5.890 -5.574 -4.388 1.00 95.44 82 LEU A O 1
ATOM 636 N N . VAL A 1 83 ? 4.284 -6.062 -5.877 1.00 95.25 83 VAL A N 1
ATOM 637 C CA . VAL A 1 83 ? 4.884 -5.264 -6.960 1.00 95.25 83 VAL A CA 1
ATOM 638 C C . VAL A 1 83 ? 4.922 -3.776 -6.590 1.00 95.25 83 VAL A C 1
ATOM 640 O O . VAL A 1 83 ? 5.976 -3.150 -6.701 1.00 95.25 83 VAL A O 1
ATOM 643 N N . LEU A 1 84 ? 3.831 -3.216 -6.053 1.00 95.12 84 LEU A N 1
ATOM 644 C CA . LEU A 1 84 ? 3.806 -1.821 -5.573 1.00 95.12 84 LEU A CA 1
ATOM 645 C C . LEU A 1 84 ? 4.781 -1.549 -4.419 1.00 95.12 84 LEU A C 1
ATOM 647 O O . LEU A 1 84 ? 5.302 -0.436 -4.269 1.00 95.12 84 LEU A O 1
ATOM 651 N N . ARG A 1 85 ? 5.030 -2.555 -3.579 1.00 95.25 85 ARG A N 1
ATOM 652 C CA . ARG A 1 85 ? 5.999 -2.457 -2.486 1.00 95.25 85 ARG A CA 1
ATOM 653 C C . ARG A 1 85 ? 7.417 -2.264 -3.018 1.00 95.25 85 ARG A C 1
ATOM 655 O O . ARG A 1 85 ? 8.136 -1.417 -2.492 1.00 95.25 85 ARG A O 1
ATOM 662 N N . ILE A 1 86 ? 7.774 -3.012 -4.065 1.00 94.94 86 ILE A N 1
ATOM 663 C CA . ILE A 1 86 ? 9.120 -3.087 -4.652 1.00 94.94 86 ILE A CA 1
ATOM 664 C C . ILE A 1 86 ? 9.511 -1.812 -5.410 1.00 94.94 86 ILE A C 1
ATOM 666 O O . ILE A 1 86 ? 10.683 -1.438 -5.406 1.00 94.94 86 ILE A O 1
ATOM 670 N N . VAL A 1 87 ? 8.562 -1.141 -6.067 1.00 95.19 87 VAL A N 1
ATOM 671 C CA . VAL A 1 87 ? 8.880 0.050 -6.870 1.00 95.19 87 VAL A CA 1
ATOM 672 C C . VAL A 1 87 ? 9.316 1.237 -6.009 1.00 95.19 87 VAL A C 1
ATOM 674 O O . VAL A 1 87 ? 8.953 1.364 -4.833 1.00 95.19 87 VAL A O 1
ATOM 677 N N . SER A 1 88 ? 10.077 2.146 -6.616 1.00 93.75 88 SER A N 1
ATOM 678 C CA . SER A 1 88 ? 10.527 3.388 -5.993 1.00 93.75 88 SER A CA 1
ATOM 679 C C . SER A 1 88 ? 9.348 4.217 -5.485 1.00 93.75 88 SER A C 1
ATOM 681 O O . SER A 1 88 ? 8.210 4.073 -5.936 1.00 93.75 88 SER A O 1
ATOM 683 N N . LYS A 1 89 ? 9.619 5.127 -4.543 1.00 89.56 89 LYS A N 1
ATOM 684 C CA . LYS A 1 89 ? 8.599 6.055 -4.047 1.00 89.56 89 LYS A CA 1
ATOM 685 C C . LYS A 1 89 ? 8.004 6.902 -5.178 1.00 89.56 89 LYS A C 1
ATOM 687 O O . LYS A 1 89 ? 6.794 7.057 -5.216 1.00 89.56 89 LYS A O 1
ATOM 692 N N . LEU A 1 90 ? 8.837 7.387 -6.102 1.00 90.00 90 LEU A N 1
ATOM 693 C CA . LEU A 1 90 ? 8.389 8.187 -7.244 1.00 90.00 90 LEU A CA 1
ATOM 694 C C . LEU A 1 90 ? 7.403 7.404 -8.120 1.00 90.00 90 LEU A C 1
ATOM 696 O O . LEU A 1 90 ? 6.301 7.877 -8.363 1.00 90.00 90 LEU A O 1
ATOM 700 N N . CYS A 1 91 ? 7.760 6.179 -8.513 1.00 92.50 91 CYS A N 1
ATOM 701 C CA . CYS A 1 91 ? 6.876 5.322 -9.302 1.00 92.50 91 CYS A CA 1
ATOM 702 C C . CYS A 1 91 ? 5.597 4.969 -8.534 1.00 92.50 91 CYS A C 1
ATOM 704 O O . CYS A 1 91 ? 4.516 4.960 -9.112 1.00 92.50 91 CYS A O 1
ATOM 706 N N . PHE A 1 92 ? 5.704 4.670 -7.238 1.00 92.81 92 PHE A N 1
ATOM 707 C CA . PHE A 1 92 ? 4.540 4.400 -6.398 1.00 92.81 92 PHE A CA 1
ATOM 708 C C . PHE A 1 92 ? 3.591 5.600 -6.354 1.00 92.81 92 PHE A C 1
ATOM 710 O O . PHE A 1 92 ? 2.390 5.427 -6.545 1.00 92.81 92 PHE A O 1
ATOM 717 N N . ASP A 1 93 ? 4.125 6.802 -6.135 1.00 88.00 93 ASP A N 1
ATOM 718 C CA . ASP A 1 93 ? 3.339 8.031 -6.129 1.00 88.00 93 ASP A CA 1
ATOM 719 C C . ASP A 1 93 ? 2.711 8.263 -7.508 1.00 88.00 93 ASP A C 1
ATOM 721 O O . ASP A 1 93 ? 1.521 8.513 -7.576 1.00 88.00 93 ASP A O 1
ATOM 725 N N . GLU A 1 94 ? 3.427 8.087 -8.619 1.00 88.56 94 GLU A N 1
ATOM 726 C CA . GLU A 1 94 ? 2.830 8.194 -9.960 1.00 88.56 94 GLU A CA 1
ATOM 727 C C . GLU A 1 94 ? 1.660 7.220 -10.159 1.00 88.56 94 GLU A C 1
ATOM 729 O O . GLU A 1 94 ? 0.605 7.608 -10.655 1.00 88.56 94 GLU A O 1
ATOM 734 N N . VAL A 1 95 ? 1.823 5.962 -9.745 1.00 89.69 95 VAL A N 1
ATOM 735 C CA . VAL A 1 95 ? 0.836 4.894 -9.958 1.00 89.69 95 VAL A CA 1
ATOM 736 C C . VAL A 1 95 ? -0.384 5.043 -9.042 1.00 89.69 95 VAL A C 1
ATOM 738 O O . VAL A 1 95 ? -1.516 4.854 -9.484 1.00 89.69 95 VAL A O 1
ATOM 741 N N . VAL A 1 96 ? -0.179 5.394 -7.770 1.00 85.44 96 VAL A N 1
ATOM 742 C CA . VAL A 1 96 ? -1.247 5.479 -6.757 1.00 85.44 96 VAL A CA 1
ATOM 743 C C . VAL A 1 96 ? -1.857 6.882 -6.686 1.00 85.44 96 VAL A C 1
ATOM 745 O O . VAL A 1 96 ? -3.048 7.015 -6.411 1.00 85.44 96 VAL A O 1
ATOM 748 N N . ALA A 1 97 ? -1.078 7.933 -6.959 1.00 69.44 97 ALA A N 1
ATOM 749 C CA . ALA A 1 97 ? -1.513 9.328 -6.870 1.00 69.44 97 ALA A CA 1
ATOM 750 C C . ALA A 1 97 ? -2.066 9.921 -8.160 1.00 69.44 97 ALA A C 1
ATOM 752 O O . ALA A 1 97 ? -2.591 11.033 -8.108 1.00 69.44 97 ALA A O 1
ATOM 753 N N . MET A 1 98 ? -2.041 9.189 -9.280 1.00 64.44 98 MET A N 1
ATOM 754 C CA . MET A 1 98 ? -2.480 9.671 -10.599 1.00 64.44 98 MET A CA 1
ATOM 755 C C . MET A 1 98 ? -3.917 10.241 -10.641 1.00 64.44 98 MET A C 1
ATOM 757 O O . MET A 1 98 ? -4.306 10.826 -11.649 1.00 64.44 98 MET A O 1
ATOM 761 N N . ARG A 1 99 ? -4.729 10.075 -9.581 1.00 58.59 99 ARG A N 1
ATOM 762 C CA . ARG A 1 99 ? -6.106 10.601 -9.469 1.00 58.59 99 ARG A CA 1
ATOM 763 C C . ARG A 1 99 ? -6.457 11.230 -8.112 1.00 58.59 99 ARG A C 1
ATOM 765 O O . ARG A 1 99 ? -7.615 11.582 -7.886 1.00 58.59 99 ARG A O 1
ATOM 772 N N . LEU A 1 100 ? -5.473 11.421 -7.230 1.00 57.31 100 LEU A N 1
ATOM 773 C CA . LEU A 1 100 ? -5.690 11.870 -5.846 1.00 57.31 100 LEU A CA 1
ATOM 774 C C . LEU A 1 100 ? -6.210 13.307 -5.728 1.00 57.31 100 LEU A C 1
ATOM 776 O O . LEU A 1 100 ? -6.990 13.601 -4.825 1.00 57.31 100 LEU A O 1
ATOM 780 N N . GLU A 1 101 ? -5.825 14.189 -6.652 1.00 47.16 101 GLU A N 1
ATOM 781 C CA . GLU A 1 101 ? -6.161 15.621 -6.608 1.00 47.16 101 GLU A CA 1
ATOM 782 C C . GLU A 1 101 ? -7.659 15.920 -6.782 1.00 47.16 101 GLU A C 1
ATOM 784 O O . GLU A 1 101 ? -8.084 17.050 -6.564 1.00 47.16 101 GLU A O 1
ATOM 789 N N . THR A 1 102 ? -8.485 14.930 -7.141 1.00 43.41 102 THR A N 1
ATOM 790 C CA . THR A 1 102 ? -9.874 15.187 -7.554 1.00 43.41 102 THR A CA 1
ATOM 791 C C . THR A 1 102 ? -10.963 14.872 -6.524 1.00 43.41 102 THR A C 1
ATOM 793 O O . THR A 1 102 ? -12.117 15.169 -6.822 1.00 43.41 102 THR A O 1
ATOM 796 N N . ARG A 1 103 ? -10.692 14.238 -5.365 1.00 54.56 103 ARG A N 1
ATOM 797 C CA . ARG A 1 103 ? -11.790 13.547 -4.629 1.00 54.56 103 ARG A CA 1
ATOM 798 C C . ARG A 1 103 ? -11.764 13.516 -3.103 1.00 54.56 103 ARG A C 1
ATOM 800 O O . ARG A 1 103 ? -12.504 12.743 -2.501 1.00 54.56 103 ARG A O 1
ATOM 807 N N . LEU A 1 104 ? -10.978 14.352 -2.440 1.00 49.06 104 LEU A N 1
ATOM 808 C CA . LEU A 1 104 ? -11.095 14.447 -0.986 1.00 49.06 104 LEU A CA 1
ATOM 809 C C . LEU A 1 104 ? -12.248 15.387 -0.605 1.00 49.06 104 LEU A C 1
ATOM 811 O O . LEU A 1 104 ? -12.082 16.601 -0.639 1.00 49.06 104 LEU A O 1
ATOM 815 N N . LEU A 1 105 ? -13.339 14.763 -0.139 1.00 49.69 105 LEU A N 1
ATOM 816 C CA . LEU A 1 105 ? -14.356 15.275 0.795 1.00 49.69 105 LEU A CA 1
ATOM 817 C C . LEU A 1 105 ? -15.645 15.840 0.173 1.00 49.69 105 LEU A C 1
ATOM 819 O O . LEU A 1 105 ? -15.744 17.019 -0.151 1.00 49.69 105 LEU A O 1
ATOM 823 N N . THR A 1 106 ? -16.683 15.007 0.166 1.00 44.03 106 THR A N 1
ATOM 824 C CA . THR A 1 106 ? -18.063 15.454 0.399 1.00 44.03 106 THR A CA 1
ATOM 825 C C . THR A 1 106 ? -18.618 14.653 1.573 1.00 44.03 106 THR A C 1
ATOM 827 O O . THR A 1 106 ? -18.651 13.432 1.485 1.00 44.03 106 THR A O 1
ATOM 830 N N . ASP A 1 107 ? -18.958 15.371 2.648 1.00 43.47 107 ASP A N 1
ATOM 831 C CA . ASP A 1 107 ? -19.804 15.009 3.797 1.00 43.47 107 ASP A CA 1
ATOM 832 C C . ASP A 1 107 ? -19.746 13.573 4.334 1.00 43.47 107 ASP A C 1
ATOM 834 O O . ASP A 1 107 ? -20.418 12.697 3.808 1.00 43.47 107 ASP A O 1
ATOM 838 N N . ASP A 1 108 ? -19.012 13.400 5.445 1.00 49.62 108 ASP A N 1
ATOM 839 C CA . ASP A 1 108 ? -19.092 12.344 6.480 1.00 49.62 108 ASP A CA 1
ATOM 840 C C . ASP A 1 108 ? -19.087 10.850 6.078 1.00 49.62 108 ASP A C 1
ATOM 842 O O . ASP A 1 108 ? -18.826 10.011 6.942 1.00 49.62 108 ASP A O 1
ATOM 846 N N . ASP A 1 109 ? -19.233 10.511 4.798 1.00 52.72 109 ASP A N 1
ATOM 847 C CA . ASP A 1 109 ? -19.196 9.158 4.256 1.00 52.72 109 ASP A CA 1
ATOM 848 C C . ASP A 1 109 ? -17.959 8.963 3.369 1.00 52.72 109 ASP A C 1
ATOM 850 O O . ASP A 1 109 ? -17.735 9.612 2.341 1.00 52.72 109 ASP A O 1
ATOM 854 N N . LEU A 1 110 ? -17.110 8.027 3.786 1.00 60.50 110 LEU A N 1
ATOM 855 C CA . LEU A 1 110 ? -15.865 7.699 3.107 1.00 60.50 110 LEU A CA 1
ATOM 856 C C . LEU A 1 110 ? -16.151 6.798 1.898 1.00 60.50 110 LEU A C 1
ATOM 858 O O . LEU A 1 110 ? -16.037 5.575 1.963 1.00 60.50 110 LEU A O 1
ATOM 862 N N . HIS A 1 111 ? -16.521 7.394 0.765 1.00 59.69 111 HIS A N 1
ATOM 863 C CA . HIS A 1 111 ? -16.679 6.651 -0.484 1.00 59.69 111 HIS A CA 1
ATOM 864 C C . HIS A 1 111 ? -15.318 6.193 -1.030 1.00 59.69 111 HIS A C 1
ATOM 866 O O . HIS A 1 111 ? -14.583 6.953 -1.666 1.00 59.69 111 HIS A O 1
ATOM 872 N N . LEU A 1 112 ? -14.985 4.922 -0.796 1.00 65.19 112 LEU A N 1
ATOM 873 C CA . LEU A 1 112 ? -13.825 4.272 -1.404 1.00 65.19 112 LEU A CA 1
ATOM 874 C C . LEU A 1 112 ? -14.026 4.188 -2.923 1.00 65.19 112 LEU A C 1
ATOM 876 O O . LEU A 1 112 ? -14.908 3.482 -3.403 1.00 65.19 112 LEU A O 1
ATOM 880 N N . CYS A 1 113 ? -13.225 4.938 -3.679 1.00 65.44 113 CYS A N 1
ATOM 881 C CA . CYS A 1 113 ? -13.262 4.927 -5.140 1.00 65.44 113 CYS A CA 1
ATOM 882 C C . CYS A 1 113 ? -12.678 3.625 -5.716 1.00 65.44 113 CYS A C 1
ATOM 884 O O . CYS A 1 113 ? -11.807 3.013 -5.109 1.00 65.44 113 CYS A O 1
ATOM 886 N N . ASP A 1 114 ? -13.054 3.263 -6.945 1.00 70.88 114 ASP A N 1
ATOM 887 C CA . ASP A 1 114 ? -12.434 2.157 -7.705 1.00 70.88 114 ASP A CA 1
ATOM 888 C C . ASP A 1 114 ? -11.043 2.527 -8.276 1.00 70.88 114 ASP A C 1
ATOM 890 O O . ASP A 1 114 ? -10.672 2.155 -9.393 1.00 70.88 114 ASP A O 1
ATOM 894 N N . ASP A 1 115 ? -10.277 3.337 -7.545 1.00 81.88 115 ASP A N 1
ATOM 895 C CA . ASP A 1 115 ? -8.880 3.621 -7.848 1.00 81.88 115 ASP A CA 1
ATOM 896 C C . ASP A 1 115 ? -7.948 2.777 -6.973 1.00 81.88 115 ASP A C 1
ATOM 898 O O . ASP A 1 115 ? -8.366 2.033 -6.084 1.00 81.88 115 ASP A O 1
ATOM 902 N N . LEU A 1 116 ? -6.648 2.850 -7.256 1.00 87.50 116 LEU A N 1
ATOM 903 C CA . LEU A 1 116 ? -5.686 1.986 -6.592 1.00 87.50 116 LEU A CA 1
ATOM 904 C C . LEU A 1 116 ? -5.580 2.261 -5.087 1.00 87.50 116 LEU A C 1
ATOM 906 O O . LEU A 1 116 ? -5.380 1.326 -4.310 1.00 87.50 116 LEU A O 1
ATOM 910 N N . LEU A 1 117 ? -5.751 3.516 -4.663 1.00 86.81 117 LEU A N 1
ATOM 911 C CA . LEU A 1 117 ? -5.805 3.837 -3.243 1.00 86.81 117 LEU A CA 1
ATOM 912 C C . LEU A 1 117 ? -7.072 3.253 -2.610 1.00 86.81 117 LEU A C 1
ATOM 914 O O . LEU A 1 117 ? -6.983 2.623 -1.560 1.00 86.81 117 LEU A O 1
ATOM 918 N N . GLY A 1 118 ? -8.230 3.390 -3.246 1.00 86.31 118 GLY A N 1
ATOM 919 C CA . GLY A 1 118 ? -9.470 2.787 -2.777 1.00 86.31 118 GLY A CA 1
ATOM 920 C C . GLY A 1 118 ? -9.393 1.265 -2.686 1.00 86.31 118 GLY A C 1
ATOM 921 O O . GLY A 1 118 ? -9.836 0.706 -1.685 1.00 86.31 118 GLY A O 1
ATOM 922 N N . HIS A 1 119 ? -8.722 0.586 -3.623 1.00 89.06 119 HIS A N 1
ATOM 923 C CA . HIS A 1 119 ? -8.438 -0.849 -3.499 1.00 89.06 119 HIS A CA 1
ATOM 924 C C . HIS A 1 119 ? -7.555 -1.171 -2.286 1.00 89.06 119 HIS A C 1
ATOM 926 O O . HIS A 1 119 ? -7.863 -2.116 -1.558 1.00 89.06 119 HIS A O 1
ATOM 932 N N . LEU A 1 120 ? -6.491 -0.396 -2.031 1.00 91.75 120 LEU A N 1
ATOM 933 C CA . LEU A 1 120 ? -5.655 -0.574 -0.835 1.00 91.75 120 LEU A CA 1
ATOM 934 C C . LEU A 1 120 ? -6.488 -0.432 0.442 1.00 91.75 120 LEU A C 1
ATOM 936 O O . LEU A 1 120 ? -6.384 -1.261 1.343 1.00 91.75 120 LEU A O 1
ATOM 940 N N . LEU A 1 121 ? -7.349 0.581 0.506 1.00 89.94 121 LEU A N 1
ATOM 941 C CA . LEU A 1 121 ? -8.197 0.850 1.665 1.00 89.94 121 LEU A CA 1
ATOM 942 C C . LEU A 1 121 ? -9.264 -0.216 1.858 1.00 89.94 121 LEU A C 1
ATOM 944 O O . LEU A 1 121 ? -9.425 -0.717 2.966 1.00 89.94 121 LEU A O 1
ATOM 948 N N . LYS A 1 122 ? -9.957 -0.608 0.788 1.00 89.69 122 LYS A N 1
ATOM 949 C CA . LYS A 1 122 ? -10.962 -1.674 0.814 1.00 89.69 122 LYS A CA 1
ATOM 950 C C . LYS A 1 122 ? -10.353 -2.946 1.388 1.00 89.69 122 LYS A C 1
ATOM 952 O O . LYS A 1 122 ? -10.869 -3.495 2.351 1.00 89.69 122 LYS A O 1
ATOM 957 N N . ARG A 1 123 ? -9.197 -3.359 0.866 1.00 91.25 123 ARG A N 1
ATOM 958 C CA . ARG A 1 123 ? -8.492 -4.561 1.330 1.00 91.25 123 ARG A CA 1
ATOM 959 C C . ARG A 1 123 ? -7.959 -4.397 2.751 1.00 91.25 123 ARG A C 1
ATOM 961 O O . ARG A 1 123 ? -8.048 -5.329 3.531 1.00 91.25 123 ARG A O 1
ATOM 968 N N . MET A 1 124 ? -7.447 -3.220 3.114 1.00 92.62 124 MET A N 1
ATOM 969 C CA . MET A 1 124 ? -6.981 -2.911 4.471 1.00 92.62 124 MET A CA 1
ATOM 970 C C . MET A 1 124 ? -8.100 -2.994 5.523 1.00 92.62 124 MET A C 1
ATOM 972 O O . MET A 1 124 ? -7.850 -3.437 6.647 1.00 92.62 124 MET A O 1
ATOM 976 N N . THR A 1 125 ? -9.300 -2.527 5.176 1.00 89.19 125 THR A N 1
ATOM 977 C CA . THR A 1 125 ? -10.433 -2.358 6.101 1.00 89.19 125 THR A CA 1
ATOM 978 C C . THR A 1 125 ? -11.381 -3.556 6.145 1.00 89.19 125 THR A C 1
ATOM 980 O O . THR A 1 125 ? -12.075 -3.731 7.145 1.00 89.19 125 THR A O 1
ATOM 983 N N . ASP A 1 126 ? -11.369 -4.415 5.122 1.00 88.31 126 ASP A N 1
ATOM 984 C CA . ASP A 1 126 ? -12.220 -5.602 5.037 1.00 88.31 126 ASP A CA 1
ATOM 985 C C . ASP A 1 126 ? -11.880 -6.631 6.141 1.00 88.31 126 ASP A C 1
ATOM 987 O O . ASP A 1 126 ? -10.782 -7.196 6.158 1.00 88.31 126 ASP A O 1
ATOM 991 N N . PRO A 1 127 ? -12.801 -6.924 7.079 1.00 85.69 127 PRO A N 1
ATOM 992 C CA . PRO A 1 127 ? -12.549 -7.861 8.172 1.00 85.69 127 PRO A CA 1
ATOM 993 C C . PRO A 1 127 ? -12.390 -9.316 7.706 1.00 85.69 127 PRO A C 1
ATOM 995 O O . PRO A 1 127 ? -11.795 -10.113 8.434 1.00 85.69 127 PRO A O 1
ATOM 998 N N . SER A 1 128 ? -12.902 -9.660 6.520 1.00 87.19 128 SER A N 1
ATOM 999 C CA . SER A 1 128 ? -12.762 -10.989 5.915 1.00 87.19 128 SER A CA 1
ATOM 1000 C C . SER A 1 128 ? -11.425 -11.181 5.191 1.00 87.19 128 SER A C 1
ATOM 1002 O O . SER A 1 128 ? -11.058 -12.304 4.840 1.00 87.19 128 SER A O 1
ATOM 1004 N N . GLU A 1 129 ? -10.666 -10.099 5.000 1.00 90.25 129 GLU A N 1
ATOM 1005 C CA . GLU A 1 129 ? -9.394 -10.126 4.295 1.00 90.25 129 GLU A CA 1
ATOM 1006 C C . GLU A 1 129 ? -8.270 -10.721 5.157 1.00 90.25 129 GLU A C 1
ATOM 1008 O O . GLU A 1 129 ? -8.169 -10.496 6.377 1.00 90.25 129 GLU A O 1
ATOM 1013 N N . ASP A 1 130 ? -7.383 -11.466 4.494 1.00 92.31 130 ASP A N 1
ATOM 1014 C CA . ASP A 1 130 ? -6.2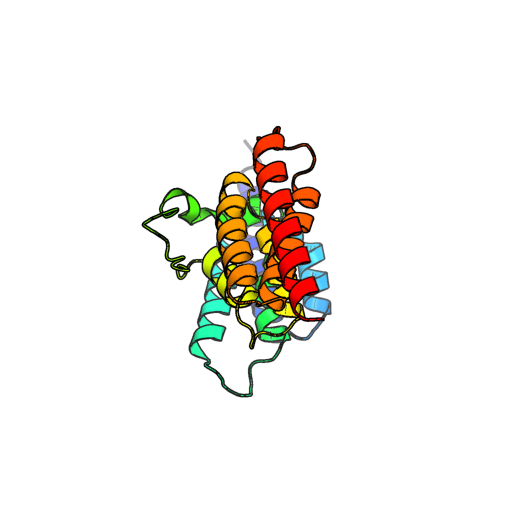50 -12.116 5.143 1.00 92.31 130 ASP A CA 1
ATOM 1015 C C . ASP A 1 130 ? -5.362 -11.087 5.863 1.00 92.31 130 ASP A C 1
ATOM 1017 O O . ASP A 1 130 ? -5.115 -9.976 5.382 1.00 92.31 130 ASP A O 1
ATOM 1021 N N . LEU A 1 131 ? -4.854 -11.456 7.042 1.00 92.19 131 LEU A N 1
ATOM 1022 C CA . LEU A 1 131 ? -4.067 -10.548 7.875 1.00 92.19 131 LEU A CA 1
ATOM 1023 C C . LEU A 1 131 ? -2.801 -10.042 7.165 1.00 92.19 131 LEU A C 1
ATOM 1025 O O . LEU A 1 131 ? -2.406 -8.897 7.388 1.00 92.19 131 LEU A O 1
ATOM 1029 N N . GLN A 1 132 ? -2.149 -10.864 6.341 1.00 94.00 132 GLN A N 1
ATOM 1030 C CA . GLN A 1 132 ? -0.952 -10.459 5.602 1.00 94.00 132 GLN A CA 1
ATOM 1031 C C . GLN A 1 132 ? -1.300 -9.468 4.494 1.00 94.00 132 GLN A C 1
ATOM 1033 O O . GLN A 1 132 ? -0.576 -8.491 4.305 1.00 94.00 132 GLN A O 1
ATOM 1038 N N . VAL A 1 133 ? -2.431 -9.675 3.812 1.00 94.69 133 VAL A N 1
ATOM 1039 C CA . VAL A 1 133 ? -2.940 -8.740 2.797 1.00 94.69 133 VAL A CA 1
ATOM 1040 C C . VAL A 1 133 ? -3.263 -7.399 3.444 1.00 94.69 133 VAL A C 1
ATOM 1042 O O . VAL A 1 133 ? -2.779 -6.369 2.976 1.00 94.69 133 VAL A O 1
ATOM 1045 N N . ARG A 1 134 ? -3.978 -7.404 4.575 1.00 94.69 134 ARG A N 1
ATOM 1046 C CA . ARG A 1 134 ? -4.277 -6.182 5.337 1.00 94.69 134 ARG A CA 1
ATOM 1047 C C . ARG A 1 134 ? -3.027 -5.446 5.787 1.00 94.69 134 ARG A C 1
ATOM 1049 O O . ARG A 1 134 ? -2.934 -4.242 5.576 1.00 94.69 134 ARG A O 1
ATOM 1056 N N . LYS A 1 135 ? -2.048 -6.156 6.355 1.00 95.44 135 LYS A N 1
ATOM 1057 C CA . LYS A 1 135 ? -0.769 -5.565 6.782 1.00 95.44 135 LYS A CA 1
ATOM 1058 C C . LYS A 1 135 ? -0.019 -4.924 5.620 1.00 95.44 135 LYS A C 1
ATOM 1060 O O . LYS A 1 135 ? 0.446 -3.798 5.762 1.00 95.44 135 LYS A O 1
ATOM 1065 N N . LEU A 1 136 ? 0.077 -5.614 4.484 1.00 96.69 136 LEU A N 1
ATOM 1066 C CA . LEU A 1 136 ? 0.735 -5.073 3.299 1.00 96.69 136 LEU A CA 1
ATOM 1067 C C . LEU A 1 136 ? -0.008 -3.844 2.763 1.00 96.69 136 LEU A C 1
ATOM 1069 O O . LEU A 1 136 ? 0.625 -2.836 2.462 1.00 96.69 136 LEU A O 1
ATOM 1073 N N . CYS A 1 137 ? -1.340 -3.880 2.702 1.00 95.50 137 CYS A N 1
ATOM 1074 C CA . CYS A 1 137 ? -2.129 -2.722 2.287 1.00 95.50 137 CYS A CA 1
ATOM 1075 C C . CYS A 1 137 ? -1.933 -1.537 3.240 1.00 95.50 137 CYS A C 1
ATOM 1077 O O . CYS A 1 137 ? -1.703 -0.427 2.774 1.00 95.50 137 CYS A O 1
ATOM 1079 N N . SER A 1 138 ? -1.917 -1.764 4.556 1.00 95.06 138 SER A N 1
ATOM 1080 C CA . SER A 1 138 ? -1.598 -0.726 5.541 1.00 95.06 138 SER A CA 1
ATOM 1081 C C . SER A 1 138 ? -0.182 -0.162 5.372 1.00 95.06 138 SER A C 1
ATOM 1083 O O . SER A 1 138 ? -0.002 1.053 5.450 1.00 95.06 138 SER A O 1
ATOM 1085 N N . GLU A 1 139 ? 0.822 -1.006 5.102 1.00 95.69 139 GLU A N 1
ATOM 1086 C CA . GLU A 1 139 ? 2.192 -0.557 4.798 1.00 95.69 139 GLU A CA 1
ATOM 1087 C C . GLU A 1 139 ? 2.199 0.393 3.592 1.00 95.69 139 GLU A C 1
ATOM 1089 O O . GLU A 1 139 ? 2.776 1.482 3.654 1.00 95.69 139 GLU A O 1
ATOM 1094 N N . LEU A 1 140 ? 1.512 0.006 2.513 1.00 94.75 140 LEU A N 1
ATOM 1095 C CA . LEU A 1 140 ? 1.406 0.796 1.287 1.00 94.75 140 LEU A CA 1
ATOM 1096 C C . LEU A 1 140 ? 0.594 2.080 1.492 1.00 94.75 140 LEU A C 1
ATOM 1098 O O . LEU A 1 140 ? 1.006 3.127 0.999 1.00 94.75 140 LEU A O 1
ATOM 1102 N N . CYS A 1 141 ? -0.486 2.059 2.276 1.00 92.19 141 CYS A N 1
ATOM 1103 C CA . CYS A 1 141 ? -1.200 3.272 2.691 1.00 92.19 141 CYS A CA 1
ATOM 1104 C C . CYS A 1 141 ? -0.279 4.240 3.454 1.00 92.19 141 CYS A C 1
ATOM 1106 O O . CYS A 1 141 ? -0.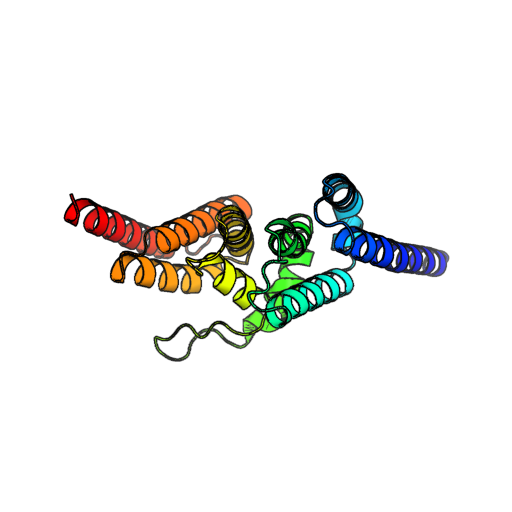383 5.452 3.274 1.00 92.19 141 CYS A O 1
ATOM 1108 N N . GLY A 1 142 ? 0.667 3.725 4.246 1.00 90.31 142 GLY A N 1
ATOM 1109 C CA . GLY A 1 142 ? 1.718 4.526 4.879 1.00 90.31 142 GLY A CA 1
ATOM 1110 C C . GLY A 1 142 ? 2.813 5.012 3.920 1.00 90.31 142 GLY A C 1
ATOM 1111 O O . GLY A 1 142 ? 3.544 5.946 4.235 1.00 90.31 142 GLY A O 1
ATOM 1112 N N . LYS A 1 143 ? 2.965 4.414 2.736 1.00 90.81 143 LYS A N 1
ATOM 1113 C CA . LYS A 1 143 ? 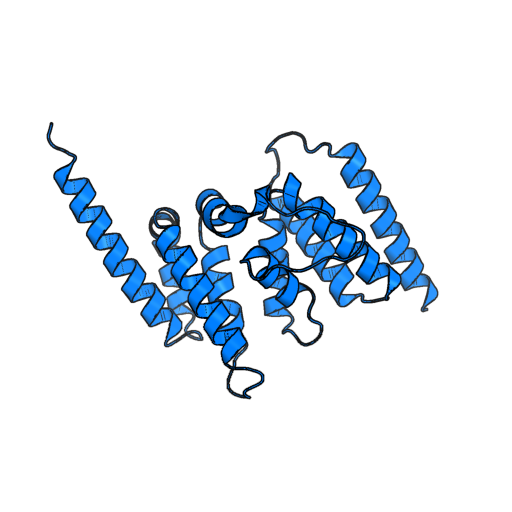3.899 4.887 1.694 1.00 90.81 143 LYS A CA 1
ATOM 1114 C C . LYS A 1 143 ? 3.349 6.107 0.944 1.00 90.81 143 LYS A C 1
ATOM 1116 O O . LYS A 1 143 ? 4.139 6.942 0.503 1.00 90.81 143 LYS A O 1
ATOM 1121 N N . VAL A 1 144 ? 2.021 6.241 0.864 1.00 87.88 144 VAL A N 1
ATOM 1122 C CA . VAL A 1 144 ? 1.320 7.384 0.247 1.00 87.88 144 VAL A CA 1
ATOM 1123 C C . VAL A 1 144 ? 1.736 8.702 0.904 1.00 87.88 144 VAL A C 1
ATOM 1125 O O . VAL A 1 144 ? 2.062 8.750 2.092 1.00 87.88 144 VAL A O 1
ATOM 1128 N N . ASN A 1 145 ? 1.720 9.787 0.124 1.00 80.75 145 ASN A N 1
ATOM 1129 C CA . ASN A 1 145 ? 1.973 11.138 0.616 1.00 80.75 145 ASN A CA 1
ATOM 1130 C C . ASN A 1 145 ? 1.102 11.457 1.859 1.00 80.75 145 ASN A C 1
ATOM 1132 O O . ASN A 1 145 ? -0.130 11.412 1.754 1.00 80.75 145 ASN A O 1
ATOM 1136 N N . PRO A 1 146 ? 1.701 11.844 3.005 1.00 78.81 146 PRO A N 1
ATOM 1137 C CA . PRO A 1 146 ? 0.968 12.094 4.246 1.00 78.81 146 PRO A CA 1
ATOM 1138 C C . PRO A 1 146 ? -0.065 13.212 4.133 1.00 78.81 146 PRO A C 1
ATOM 1140 O O . PRO A 1 146 ? -1.047 13.214 4.869 1.00 78.81 146 PRO A O 1
ATOM 1143 N N . ASN A 1 147 ? 0.123 14.172 3.222 1.00 75.62 147 ASN A N 1
ATOM 1144 C CA . ASN A 1 147 ? -0.860 15.234 3.003 1.00 75.62 147 ASN A CA 1
ATOM 1145 C C . ASN A 1 147 ? -2.180 14.715 2.441 1.00 75.62 147 ASN A C 1
ATOM 1147 O O . ASN A 1 147 ? -3.201 15.367 2.627 1.00 75.62 147 ASN A O 1
ATOM 1151 N N . VAL A 1 148 ? -2.156 13.543 1.812 1.00 73.56 148 VAL A N 1
ATOM 1152 C CA . VAL A 1 148 ? -3.345 12.871 1.304 1.00 73.56 148 VAL A CA 1
ATOM 1153 C C . VAL A 1 148 ? -3.833 11.817 2.295 1.00 73.56 148 VAL A C 1
ATOM 1155 O O . VAL A 1 148 ? -4.993 11.828 2.701 1.00 73.56 148 VAL A O 1
ATOM 1158 N N . SER A 1 149 ? -2.955 10.895 2.697 1.00 79.00 149 SER A N 1
ATOM 1159 C CA . SER A 1 149 ? -3.368 9.714 3.457 1.00 79.00 149 SER A CA 1
ATOM 1160 C C . SER A 1 149 ? -3.763 10.034 4.898 1.00 79.00 149 SER A C 1
ATOM 1162 O O . SER A 1 149 ? -4.596 9.327 5.457 1.00 79.00 149 SER A O 1
ATOM 1164 N N . PHE A 1 150 ? -3.241 11.107 5.508 1.00 81.25 150 PHE A N 1
ATOM 1165 C CA . PHE A 1 150 ? -3.465 11.380 6.930 1.00 81.25 150 PHE A CA 1
ATOM 1166 C C . PHE A 1 150 ? -4.944 11.564 7.289 1.00 81.25 150 PHE A C 1
ATOM 1168 O O . PHE A 1 150 ? -5.417 10.922 8.226 1.00 81.25 150 PHE A O 1
ATOM 1175 N N . SER A 1 151 ? -5.667 12.424 6.562 1.00 79.19 151 SER A N 1
ATOM 1176 C CA . SER A 1 151 ? -7.078 12.729 6.850 1.00 79.19 151 SER A CA 1
ATOM 1177 C C . SER A 1 151 ? -7.965 11.500 6.670 1.00 79.19 151 SER A C 1
ATOM 1179 O O . SER A 1 151 ? -8.838 11.230 7.489 1.00 79.19 151 SER A O 1
ATOM 1181 N N . LEU A 1 152 ? -7.678 10.721 5.630 1.00 81.50 152 LEU A N 1
ATOM 1182 C CA . LEU A 1 152 ? -8.378 9.488 5.304 1.00 81.50 152 LEU A CA 1
ATOM 1183 C C . LEU A 1 152 ? -8.161 8.409 6.371 1.00 81.50 152 LEU A C 1
ATOM 1185 O O . LEU A 1 152 ? -9.114 7.811 6.863 1.00 81.50 152 LEU A O 1
ATOM 1189 N N . MET A 1 153 ? -6.905 8.209 6.782 1.00 86.19 153 MET A N 1
ATOM 1190 C CA . MET A 1 153 ? -6.562 7.281 7.863 1.00 86.19 153 MET A CA 1
ATOM 1191 C C . MET A 1 153 ? -7.183 7.718 9.191 1.00 86.19 153 MET A C 1
ATOM 1193 O O . MET A 1 153 ? -7.534 6.866 10.004 1.00 86.19 153 MET A O 1
ATOM 1197 N N . LEU A 1 154 ? -7.345 9.028 9.410 1.00 86.44 154 LEU A N 1
ATOM 1198 C CA . LEU A 1 154 ? -7.894 9.563 10.656 1.00 86.44 154 LEU A CA 1
ATOM 1199 C C . LEU A 1 154 ? -9.393 9.298 10.737 1.00 86.44 154 LEU A C 1
ATOM 1201 O O . LEU A 1 154 ? -9.880 8.885 11.786 1.00 86.44 154 LEU A O 1
ATOM 1205 N N . ALA A 1 155 ? -10.105 9.502 9.627 1.00 85.38 155 ALA A N 1
ATOM 1206 C CA . ALA A 1 155 ? -11.518 9.162 9.507 1.00 85.38 155 ALA A CA 1
ATOM 1207 C C . ALA A 1 155 ? -11.749 7.664 9.766 1.00 85.38 155 ALA A C 1
ATOM 1209 O O . ALA A 1 155 ? -12.520 7.312 10.655 1.00 85.38 155 ALA A O 1
ATOM 1210 N N . LEU A 1 156 ? -10.985 6.793 9.097 1.00 88.62 156 LEU A N 1
ATOM 1211 C CA . LEU A 1 156 ? -11.061 5.340 9.293 1.00 88.62 156 LEU A CA 1
ATOM 1212 C C . LEU A 1 156 ? -10.683 4.898 10.715 1.00 88.62 156 LEU A C 1
ATOM 1214 O O . LEU A 1 156 ? -11.272 3.969 11.264 1.00 88.62 156 LEU A O 1
ATOM 1218 N N . LEU A 1 157 ? -9.696 5.545 11.344 1.00 90.44 157 LEU A N 1
ATOM 1219 C CA . LEU A 1 157 ? -9.332 5.255 12.732 1.00 90.44 157 LEU A CA 1
ATOM 1220 C C . LEU A 1 157 ? -10.474 5.613 13.691 1.00 90.44 157 LEU A C 1
ATOM 1222 O O . LEU A 1 157 ? -10.778 4.819 14.582 1.00 90.44 157 LEU A O 1
ATOM 1226 N N . ARG A 1 158 ? -11.109 6.776 13.503 1.00 89.31 158 ARG A N 1
ATOM 1227 C CA . ARG A 1 158 ? -12.263 7.223 14.300 1.00 89.31 158 ARG A CA 1
ATOM 1228 C C . ARG A 1 158 ? -13.449 6.285 14.161 1.00 89.31 158 ARG A C 1
ATOM 1230 O O . ARG A 1 158 ? -14.031 5.907 15.172 1.00 89.31 158 ARG A O 1
ATOM 1237 N N . GLU A 1 159 ? -13.765 5.888 12.934 1.00 88.50 159 GLU A N 1
ATOM 1238 C CA . GLU A 1 159 ? -14.781 4.876 12.644 1.00 88.50 159 GLU A CA 1
ATOM 1239 C C . GLU A 1 159 ? -14.456 3.563 13.362 1.00 88.50 159 GLU A C 1
ATOM 1241 O O . GLU A 1 159 ? -15.268 3.062 14.136 1.00 88.50 159 GLU A O 1
ATOM 1246 N N . GLY A 1 160 ? -13.220 3.071 13.235 1.00 88.94 160 GLY A N 1
ATOM 1247 C CA . GLY A 1 160 ? -12.782 1.861 13.927 1.00 88.94 160 GLY A CA 1
ATOM 1248 C C . GLY A 1 160 ? -12.887 1.949 15.454 1.00 88.94 160 GLY A C 1
ATOM 1249 O O . GLY A 1 160 ? -13.259 0.971 16.097 1.00 88.94 160 GLY A O 1
ATOM 1250 N N . ILE A 1 161 ? -12.604 3.112 16.049 1.00 89.81 161 ILE A N 1
ATOM 1251 C CA . ILE A 1 161 ? -12.773 3.341 17.494 1.00 89.81 161 ILE A CA 1
ATOM 1252 C C 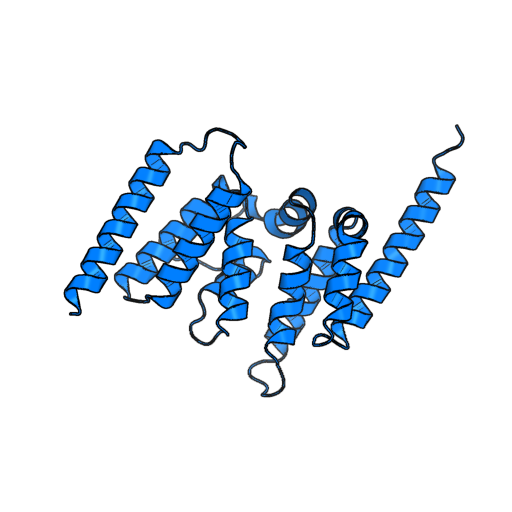. ILE A 1 161 ? -14.257 3.336 17.873 1.00 89.81 161 ILE A C 1
ATOM 1254 O O . ILE A 1 161 ? -14.636 2.653 18.828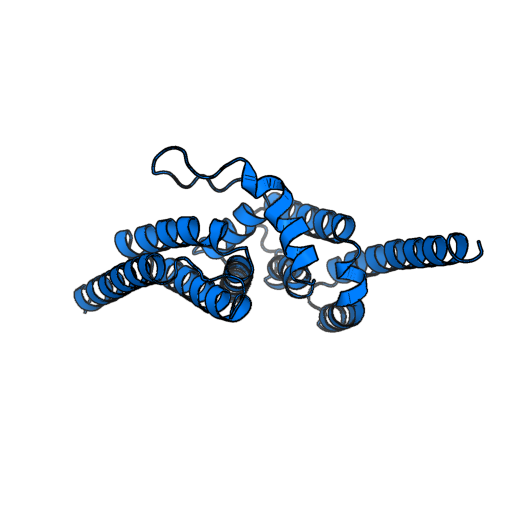 1.00 89.81 161 ILE A O 1
ATOM 1258 N N . ARG A 1 162 ? -15.089 4.081 17.135 1.00 89.50 162 ARG A N 1
ATOM 1259 C CA . ARG A 1 162 ? -16.537 4.201 17.368 1.00 89.50 162 ARG A CA 1
ATOM 1260 C C . ARG A 1 162 ? -17.222 2.839 17.302 1.00 89.50 162 ARG A C 1
ATOM 1262 O O . ARG A 1 162 ? -17.977 2.491 18.207 1.00 89.50 162 ARG A O 1
ATOM 1269 N N . ASP A 1 163 ? -16.879 2.054 16.291 1.00 89.56 163 ASP A N 1
ATOM 1270 C CA . ASP A 1 163 ? -17.512 0.768 16.004 1.00 89.56 163 ASP A CA 1
ATOM 1271 C C . ASP A 1 163 ? -16.814 -0.393 16.739 1.00 89.56 163 ASP A C 1
ATOM 1273 O O . ASP A 1 163 ? -17.153 -1.561 16.554 1.00 89.56 163 ASP A O 1
ATOM 1277 N N . ARG A 1 164 ? -15.820 -0.084 17.590 1.00 88.62 164 ARG A N 1
ATOM 1278 C CA . ARG A 1 164 ? -14.981 -1.050 18.326 1.00 88.62 164 ARG A CA 1
ATOM 1279 C C . ARG A 1 164 ? -14.308 -2.086 17.415 1.00 88.62 164 ARG A C 1
ATOM 1281 O O . ARG A 1 164 ? -13.985 -3.200 17.832 1.00 88.62 164 ARG A O 1
ATOM 1288 N N . ASN A 1 165 ? -14.034 -1.709 16.171 1.00 89.81 165 ASN A N 1
ATOM 1289 C CA . ASN A 1 165 ? -13.313 -2.519 15.205 1.00 89.81 165 ASN A CA 1
ATOM 1290 C C . ASN A 1 165 ? -11.795 -2.387 15.422 1.00 89.81 165 ASN A C 1
ATOM 1292 O O . ASN A 1 165 ? -11.081 -1.675 14.712 1.00 89.81 165 ASN A O 1
ATOM 1296 N N . PHE A 1 166 ? -11.268 -3.130 16.399 1.00 88.31 166 PHE A N 1
ATOM 1297 C CA . PHE A 1 166 ? -9.836 -3.120 16.732 1.00 88.31 166 PHE A CA 1
ATOM 1298 C C . PHE A 1 166 ? -8.931 -3.619 15.596 1.00 88.31 166 PHE A C 1
ATOM 1300 O O . PHE A 1 166 ? -7.721 -3.380 15.606 1.00 88.31 166 PHE A O 1
ATOM 1307 N N . ALA A 1 167 ? -9.469 -4.360 14.625 1.00 88.12 167 ALA A N 1
ATOM 1308 C CA . ALA A 1 167 ? -8.723 -4.754 13.437 1.00 88.12 167 ALA A CA 1
ATOM 1309 C C . ALA A 1 167 ? -8.462 -3.540 12.534 1.00 88.12 167 ALA A C 1
ATOM 1311 O O . ALA A 1 167 ? -7.307 -3.310 12.169 1.00 88.12 167 ALA A O 1
ATOM 1312 N N . LEU A 1 168 ? -9.497 -2.740 12.271 1.00 91.19 168 LEU A N 1
ATOM 1313 C CA . LEU A 1 168 ? -9.398 -1.484 11.531 1.00 91.19 168 LEU A CA 1
ATOM 1314 C C . LEU A 1 168 ? -8.500 -0.477 12.257 1.00 91.19 168 LEU A C 1
ATOM 1316 O O . LEU A 1 168 ? -7.552 0.035 11.665 1.00 91.19 168 LEU A O 1
ATOM 1320 N N . SER A 1 169 ? -8.705 -0.263 13.562 1.00 91.62 169 SER A N 1
ATOM 1321 C CA . SER A 1 169 ? -7.870 0.671 14.331 1.00 91.62 169 SER A CA 1
ATOM 1322 C C . SER A 1 169 ? -6.384 0.295 14.284 1.00 91.62 169 SER A C 1
ATOM 1324 O O . SER A 1 169 ? -5.536 1.164 14.089 1.00 91.62 169 SER A O 1
ATOM 1326 N N . ARG A 1 170 ? -6.042 -0.998 14.400 1.00 90.62 170 ARG A N 1
ATOM 1327 C CA . ARG A 1 170 ? -4.647 -1.469 14.286 1.00 90.62 170 ARG A CA 1
ATOM 1328 C C . ARG A 1 170 ? -4.073 -1.268 12.887 1.00 90.62 170 ARG A C 1
ATOM 1330 O O . ARG A 1 170 ? -2.909 -0.891 12.778 1.00 90.62 170 ARG A O 1
ATOM 1337 N N . ALA A 1 171 ? -4.862 -1.510 11.843 1.00 91.81 171 ALA A N 1
ATOM 1338 C CA . ALA A 1 171 ? -4.451 -1.290 10.460 1.00 91.81 171 ALA A CA 1
ATOM 1339 C C . ALA A 1 171 ? -4.125 0.193 10.205 1.00 91.81 171 ALA A C 1
ATOM 1341 O O . ALA A 1 171 ? -3.050 0.508 9.693 1.00 91.81 171 ALA A O 1
ATOM 1342 N N . CYS A 1 172 ? -4.985 1.109 10.666 1.00 92.25 172 CYS A N 1
ATOM 1343 C CA . CYS A 1 172 ? -4.746 2.551 10.575 1.00 92.25 172 CYS A CA 1
ATOM 1344 C C . CYS A 1 172 ? -3.504 2.986 11.368 1.00 92.25 172 CYS A C 1
ATOM 1346 O O . CYS A 1 172 ? -2.671 3.729 10.853 1.00 92.25 172 CYS A O 1
ATOM 1348 N N . LEU A 1 173 ? -3.328 2.497 12.603 1.00 91.50 173 LEU A N 1
ATOM 1349 C CA . LEU A 1 173 ? -2.131 2.793 13.401 1.00 91.50 173 LEU A CA 1
ATOM 1350 C C . LEU A 1 173 ? -0.852 2.283 12.733 1.00 91.50 173 LEU A C 1
ATOM 1352 O O . LEU A 1 173 ? 0.154 2.989 12.716 1.00 91.50 173 LEU A O 1
ATOM 1356 N N . TYR A 1 174 ? -0.893 1.091 12.138 1.00 91.88 174 TYR A N 1
ATOM 1357 C CA . TYR A 1 174 ? 0.239 0.557 11.391 1.00 91.88 174 TYR A CA 1
ATOM 1358 C C . TYR A 1 174 ? 0.559 1.416 10.159 1.00 91.88 174 TYR A C 1
ATOM 1360 O O . TYR A 1 174 ? 1.721 1.766 9.955 1.00 91.88 174 TYR A O 1
ATOM 1368 N N . ALA A 1 175 ? -0.456 1.849 9.403 1.00 91.44 175 ALA A N 1
ATOM 1369 C CA . ALA A 1 175 ? -0.276 2.776 8.285 1.00 91.44 175 ALA A CA 1
ATOM 1370 C C . ALA A 1 175 ? 0.355 4.107 8.733 1.00 91.44 175 ALA A C 1
ATOM 1372 O O . ALA A 1 175 ? 1.282 4.597 8.085 1.00 91.44 175 ALA A O 1
ATOM 1373 N N . TYR A 1 176 ? -0.062 4.659 9.880 1.00 89.50 176 TYR A N 1
ATOM 1374 C CA . TYR A 1 176 ? 0.578 5.840 10.464 1.00 89.50 176 TYR A CA 1
ATOM 1375 C C . TYR A 1 176 ? 2.045 5.595 10.807 1.00 89.50 176 TYR A C 1
ATOM 1377 O O . TYR A 1 176 ? 2.898 6.395 10.421 1.00 89.50 176 TYR A O 1
ATOM 1385 N N . CYS A 1 177 ? 2.367 4.492 11.485 1.00 88.50 177 CYS A N 1
ATOM 1386 C CA . CYS A 1 177 ? 3.751 4.133 11.800 1.00 88.50 177 CYS A CA 1
ATOM 1387 C C . CYS A 1 177 ? 4.614 4.015 10.535 1.00 88.50 177 CYS A C 1
ATOM 1389 O O . CYS A 1 177 ? 5.714 4.571 10.492 1.00 88.50 177 CYS A O 1
ATOM 1391 N N . CYS A 1 178 ? 4.107 3.354 9.493 1.00 89.69 178 CYS A N 1
ATOM 1392 C CA . CYS A 1 178 ? 4.776 3.260 8.196 1.00 89.69 178 CYS A CA 1
ATOM 1393 C C . CYS A 1 178 ? 4.965 4.640 7.555 1.00 89.69 178 CYS A C 1
ATOM 1395 O O . CYS A 1 178 ? 6.054 4.941 7.074 1.00 89.69 178 CYS A O 1
ATOM 1397 N 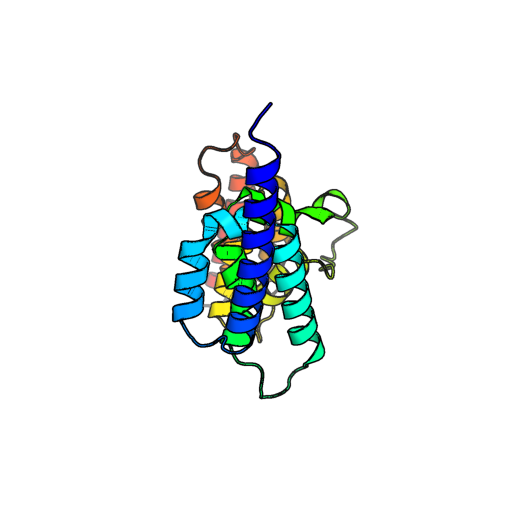N . SER A 1 179 ? 3.962 5.518 7.626 1.00 87.50 179 SER A N 1
ATOM 1398 C CA . SER A 1 179 ? 4.074 6.905 7.161 1.00 87.50 179 SER A CA 1
ATOM 1399 C C . SER A 1 179 ? 5.173 7.674 7.891 1.00 87.50 179 SER A C 1
ATOM 1401 O O . SER A 1 179 ? 6.020 8.302 7.255 1.00 87.50 179 SER A O 1
ATOM 1403 N N . PHE A 1 180 ? 5.234 7.591 9.220 1.00 82.56 180 PHE A N 1
ATOM 1404 C CA . PHE A 1 180 ? 6.315 8.221 9.981 1.00 82.56 180 PHE A CA 1
ATOM 1405 C C . PHE A 1 180 ? 7.693 7.665 9.618 1.00 82.56 180 PHE A C 1
ATOM 1407 O O . PHE A 1 180 ? 8.665 8.413 9.649 1.00 82.56 180 PHE A O 1
ATOM 1414 N N . ALA A 1 181 ? 7.799 6.378 9.283 1.00 83.94 181 ALA A N 1
ATOM 1415 C CA . ALA A 1 181 ? 9.055 5.764 8.864 1.00 83.94 181 ALA A CA 1
ATOM 1416 C C . ALA A 1 181 ? 9.487 6.205 7.456 1.00 83.94 181 ALA A C 1
ATOM 1418 O O . ALA A 1 181 ? 10.656 6.531 7.259 1.00 83.94 181 ALA A O 1
ATOM 1419 N N . ASN A 1 182 ? 8.547 6.250 6.511 1.00 81.00 182 ASN A N 1
ATOM 1420 C CA . ASN A 1 182 ? 8.810 6.522 5.096 1.00 81.00 182 ASN A CA 1
ATOM 1421 C C . ASN A 1 182 ? 9.100 7.995 4.794 1.00 81.00 182 ASN A C 1
ATOM 1423 O O . ASN A 1 182 ? 9.789 8.292 3.822 1.00 81.00 182 ASN A O 1
ATOM 1427 N N . HIS A 1 183 ? 8.586 8.918 5.611 1.00 76.69 183 HIS A N 1
ATOM 1428 C CA . HIS A 1 183 ? 8.655 10.359 5.336 1.00 76.69 183 HIS A CA 1
ATOM 1429 C C . HIS A 1 183 ? 9.512 11.133 6.349 1.00 76.69 183 HIS A C 1
ATOM 1431 O O . HIS A 1 183 ? 9.365 12.348 6.491 1.00 76.69 183 HIS A O 1
ATOM 1437 N N . LYS A 1 184 ? 10.438 10.459 7.050 1.00 64.81 184 LYS A N 1
ATOM 1438 C CA . LYS A 1 184 ? 11.388 11.124 7.962 1.00 64.81 184 LYS A CA 1
ATOM 1439 C C . LYS A 1 184 ? 12.180 12.202 7.206 1.00 64.81 184 LYS A C 1
ATOM 1441 O O . LYS A 1 184 ? 12.955 11.890 6.310 1.00 64.81 184 LYS A O 1
ATOM 1446 N N . GLY A 1 185 ? 11.983 13.470 7.572 1.00 55.59 185 GLY A N 1
ATOM 1447 C CA . GLY A 1 185 ? 12.730 14.614 7.030 1.00 55.59 185 GLY A CA 1
ATOM 1448 C C . GLY A 1 185 ? 12.204 15.223 5.720 1.00 55.59 185 GLY A C 1
ATOM 1449 O O . GLY A 1 185 ? 12.765 16.216 5.266 1.00 55.59 185 GLY A O 1
ATOM 1450 N N . SER A 1 186 ? 11.135 14.691 5.118 1.00 51.38 186 SER A N 1
ATOM 1451 C CA . SER A 1 186 ? 10.544 15.253 3.890 1.00 51.38 186 SER A CA 1
ATOM 1452 C C . SER A 1 186 ? 9.445 16.260 4.228 1.00 51.38 186 SER A C 1
ATOM 1454 O O . SER A 1 186 ? 8.313 15.865 4.490 1.00 51.38 186 SER A O 1
ATOM 1456 N N . ALA A 1 187 ? 9.813 17.548 4.211 1.00 43.47 187 ALA A N 1
ATOM 1457 C CA . ALA A 1 187 ? 9.038 18.702 4.679 1.00 43.47 187 ALA A CA 1
ATOM 1458 C C . ALA A 1 187 ? 8.647 18.599 6.169 1.00 43.47 187 ALA A C 1
ATOM 1460 O O . ALA A 1 187 ? 8.380 17.510 6.679 1.00 43.47 187 ALA A O 1
ATOM 1461 N N . PRO A 1 188 ? 8.607 19.711 6.924 1.00 43.41 188 PRO A N 1
ATOM 1462 C CA . PRO A 1 188 ? 7.945 19.660 8.211 1.00 43.41 188 PRO A CA 1
ATOM 1463 C C . PRO A 1 188 ? 6.519 19.230 7.882 1.00 43.41 188 PRO A C 1
ATOM 1465 O O . PRO A 1 188 ? 5.788 19.971 7.220 1.00 43.41 188 PRO A O 1
ATOM 1468 N N . MET A 1 189 ? 6.089 18.041 8.325 1.00 48.12 189 MET A N 1
ATOM 1469 C CA . MET A 1 189 ? 4.657 17.922 8.527 1.00 48.12 189 MET A CA 1
ATOM 1470 C C . MET A 1 189 ? 4.291 19.151 9.359 1.00 48.12 189 MET A C 1
ATOM 1472 O O . MET A 1 189 ? 5.057 19.588 10.226 1.00 48.12 189 MET A O 1
ATOM 1476 N N . THR A 1 190 ? 3.121 19.714 9.138 1.00 52.91 190 THR A N 1
ATOM 1477 C CA . THR A 1 190 ? 2.413 20.395 10.216 1.00 52.91 190 THR A CA 1
ATOM 1478 C C . THR A 1 190 ? 2.162 19.332 11.300 1.00 52.91 190 THR A C 1
ATOM 1480 O O . THR A 1 190 ? 1.082 18.756 11.405 1.00 52.91 190 THR A O 1
ATOM 1483 N N . LEU A 1 191 ? 3.246 18.935 11.974 1.00 52.38 191 LEU A N 1
ATOM 1484 C CA . LEU A 1 191 ? 3.432 17.689 12.707 1.00 52.38 191 LEU A CA 1
ATOM 1485 C C . LEU A 1 191 ? 2.800 17.863 14.071 1.00 52.38 191 LEU A C 1
ATOM 1487 O O . LEU A 1 191 ? 2.208 16.931 14.578 1.00 52.38 191 LEU A O 1
ATOM 1491 N N . HIS A 1 192 ? 2.842 19.083 14.606 1.00 54.28 192 HIS A N 1
ATOM 1492 C CA . HIS A 1 192 ? 2.260 19.383 15.899 1.00 54.28 192 HIS A CA 1
ATOM 1493 C C . HIS A 1 192 ? 0.753 19.119 15.902 1.00 54.28 192 HIS A C 1
ATOM 1495 O O . HIS A 1 192 ? 0.292 18.209 16.577 1.00 54.28 192 HIS A O 1
ATOM 1501 N N . THR A 1 193 ? -0.009 19.799 15.042 1.00 61.47 193 THR A N 1
ATOM 1502 C CA . THR A 1 193 ? -1.472 19.655 15.009 1.00 61.47 193 THR A CA 1
ATOM 1503 C C . THR A 1 193 ? -1.928 18.252 14.612 1.00 61.47 193 THR A C 1
ATOM 1505 O O . THR A 1 193 ? -2.881 17.734 15.190 1.00 61.47 193 THR A O 1
ATOM 1508 N N . ARG A 1 194 ? -1.250 17.597 13.661 1.00 69.12 194 ARG A N 1
ATOM 1509 C CA . ARG A 1 194 ? -1.591 16.228 13.237 1.00 69.12 194 ARG A CA 1
ATOM 1510 C C . ARG A 1 194 ? -1.219 15.174 14.285 1.00 69.12 194 ARG A C 1
ATOM 1512 O O . ARG A 1 194 ? -2.016 14.270 14.527 1.00 69.12 194 ARG A O 1
ATOM 1519 N N . CYS A 1 195 ? -0.067 15.294 14.942 1.00 70.12 195 CYS A N 1
ATOM 1520 C CA . CYS A 1 195 ? 0.302 14.399 16.039 1.00 70.12 195 CYS A CA 1
ATOM 1521 C C . CYS A 1 195 ? -0.586 14.608 17.264 1.00 70.12 195 CYS A C 1
ATOM 1523 O O . CYS A 1 195 ? -0.954 13.621 17.888 1.00 70.12 195 CYS A O 1
ATOM 1525 N N . ASP A 1 196 ? -1.000 15.841 17.564 1.00 77.50 196 ASP A N 1
ATOM 1526 C CA . ASP A 1 196 ? -1.931 16.127 18.661 1.00 77.50 196 ASP A CA 1
ATOM 1527 C C . ASP A 1 196 ? -3.306 15.495 18.405 1.00 77.50 196 ASP A C 1
ATOM 1529 O O . ASP A 1 196 ? -3.911 14.920 19.311 1.00 77.50 196 ASP A O 1
ATOM 1533 N N . LEU A 1 197 ? -3.799 15.555 17.161 1.00 79.38 197 LEU A N 1
ATOM 1534 C CA . LEU A 1 197 ? -5.028 14.865 16.758 1.00 79.38 197 LEU A CA 1
ATOM 1535 C C . LEU A 1 197 ? -4.878 13.346 16.874 1.00 79.38 197 LEU A C 1
ATOM 1537 O O . LEU A 1 197 ? -5.710 12.706 17.511 1.00 79.38 197 LEU A O 1
ATOM 1541 N N . LEU A 1 198 ? -3.804 12.772 16.326 1.00 81.31 198 LEU A N 1
ATOM 1542 C CA . LEU A 1 198 ? -3.559 11.333 16.413 1.00 81.31 198 LEU A CA 1
ATOM 1543 C C . LEU A 1 198 ? -3.415 10.866 17.869 1.00 81.31 198 LEU A C 1
ATOM 1545 O O . LEU A 1 198 ? -3.980 9.842 18.238 1.00 81.31 198 LEU A O 1
ATOM 1549 N N . ALA A 1 199 ? -2.717 11.624 18.716 1.00 82.25 199 ALA A N 1
ATOM 1550 C CA . ALA A 1 199 ? -2.558 11.318 20.135 1.00 82.25 199 ALA A CA 1
ATOM 1551 C C . ALA A 1 199 ? -3.904 11.305 20.874 1.00 82.25 199 ALA A C 1
ATOM 1553 O O . ALA A 1 199 ? -4.146 10.414 21.691 1.00 82.25 199 ALA A O 1
ATOM 1554 N N . LYS A 1 200 ? -4.806 12.246 20.558 1.00 85.81 200 LYS A N 1
ATOM 1555 C CA . LYS A 1 200 ? -6.178 12.253 21.092 1.00 85.81 200 LYS A CA 1
ATOM 1556 C C . LYS A 1 200 ? -6.951 11.001 20.681 1.00 85.81 200 LYS A C 1
ATOM 1558 O O . LYS A 1 200 ? -7.581 10.390 21.542 1.00 85.81 200 LYS A O 1
ATOM 1563 N N . GLU A 1 201 ? -6.869 10.589 19.416 1.00 84.81 201 GLU A N 1
ATOM 1564 C CA . GLU A 1 201 ? -7.545 9.369 18.948 1.00 84.81 201 GLU A CA 1
ATOM 1565 C C . GLU A 1 201 ? -6.938 8.099 19.558 1.00 84.81 201 GLU A C 1
ATOM 1567 O O . GLU A 1 201 ? -7.664 7.196 19.962 1.00 84.81 201 GLU A O 1
ATOM 1572 N N . VAL A 1 202 ? -5.613 8.032 19.712 1.00 83.69 202 VAL A N 1
ATOM 1573 C CA . VAL A 1 202 ? -4.943 6.919 20.405 1.00 83.69 202 VAL A CA 1
ATOM 1574 C C . VAL A 1 202 ? -5.416 6.826 21.857 1.00 83.69 202 VAL A C 1
ATOM 1576 O O . VAL A 1 202 ? -5.725 5.737 22.337 1.00 83.69 202 VAL A O 1
ATOM 1579 N N . LEU A 1 203 ? -5.539 7.957 22.557 1.00 87.19 203 LEU A N 1
ATOM 1580 C CA . LEU A 1 203 ? -6.089 7.986 23.912 1.00 87.19 203 LEU A CA 1
ATOM 1581 C C . LEU A 1 203 ? -7.557 7.527 23.944 1.00 87.19 203 LEU A C 1
ATOM 1583 O O . LEU A 1 203 ? -7.948 6.798 24.856 1.00 87.19 203 LEU A O 1
ATOM 1587 N N . ALA A 1 204 ? -8.368 7.936 22.964 1.00 82.81 204 ALA A N 1
ATOM 1588 C CA . ALA A 1 204 ? -9.752 7.484 22.829 1.00 82.81 204 ALA A CA 1
ATOM 1589 C C . ALA A 1 204 ? -9.834 5.967 22.599 1.00 82.81 204 ALA A C 1
ATOM 1591 O O . ALA A 1 204 ? -10.636 5.298 23.249 1.00 82.81 204 ALA A O 1
ATOM 1592 N N . LEU A 1 205 ? -8.952 5.410 21.763 1.00 84.00 205 LEU A N 1
ATOM 1593 C CA . LEU A 1 205 ? -8.828 3.969 21.558 1.00 84.00 205 LEU A CA 1
ATOM 1594 C C . LEU A 1 205 ? -8.480 3.242 22.863 1.00 84.00 205 LEU A C 1
ATOM 1596 O O . LEU A 1 205 ? -9.139 2.262 23.196 1.00 84.00 205 LEU A O 1
ATOM 1600 N N . PHE A 1 206 ? -7.492 3.725 23.627 1.00 85.94 206 PHE A N 1
ATOM 1601 C CA . PHE A 1 206 ? -7.149 3.130 24.926 1.00 85.94 206 PHE A CA 1
ATOM 1602 C C . PHE A 1 206 ? -8.348 3.119 25.877 1.00 85.94 206 PHE A C 1
ATOM 1604 O O . PHE A 1 206 ? -8.649 2.080 26.455 1.00 85.94 206 PHE A O 1
ATOM 1611 N N . LYS A 1 207 ? -9.081 4.235 25.984 1.00 87.06 207 LYS A N 1
ATOM 1612 C CA . LYS A 1 207 ? -10.308 4.306 26.795 1.00 87.06 207 LYS A CA 1
ATOM 1613 C C . LYS A 1 207 ? -11.368 3.310 26.322 1.00 87.06 207 LYS A C 1
ATOM 1615 O O . LYS A 1 207 ? -11.974 2.637 27.151 1.00 87.06 207 LYS A O 1
ATOM 1620 N N . ALA A 1 208 ? -11.575 3.197 25.010 1.00 82.94 208 ALA A N 1
ATOM 1621 C CA . ALA A 1 208 ? -12.528 2.255 24.434 1.00 82.94 208 ALA A CA 1
ATOM 1622 C C . ALA A 1 208 ? -12.157 0.802 24.772 1.00 82.94 208 ALA A C 1
ATOM 1624 O O . ALA A 1 208 ? -13.023 0.045 25.203 1.00 82.94 208 ALA A O 1
ATOM 1625 N N . VAL A 1 209 ? -10.877 0.434 24.664 1.00 81.94 209 VAL A N 1
ATOM 1626 C CA . VAL A 1 209 ? -10.375 -0.903 25.029 1.00 81.94 209 VAL A CA 1
ATOM 1627 C C . VAL A 1 209 ? -10.531 -1.169 26.530 1.00 81.94 209 VAL A C 1
ATOM 1629 O O . VAL A 1 209 ? -11.047 -2.217 26.907 1.00 81.94 209 VAL A O 1
ATOM 1632 N N . SER A 1 210 ? -10.145 -0.222 27.391 1.00 81.50 210 SER A N 1
ATOM 1633 C CA . SER A 1 210 ? -10.234 -0.367 28.854 1.00 81.50 210 SER A CA 1
ATOM 1634 C C . SER A 1 210 ? -11.667 -0.414 29.392 1.00 81.50 210 SER A C 1
ATOM 1636 O O . SER A 1 210 ? -11.875 -0.863 30.507 1.00 81.50 210 SER A O 1
ATOM 1638 N N . SER A 1 211 ? -12.659 0.049 28.627 1.00 75.81 211 SER A N 1
ATOM 1639 C CA . SER A 1 211 ? -14.077 -0.028 29.015 1.00 75.81 211 SER A CA 1
ATOM 1640 C C . SER A 1 211 ? -14.735 -1.390 28.747 1.00 75.81 211 SER A C 1
ATOM 1642 O O . SER A 1 211 ? -15.907 -1.575 29.067 1.00 75.81 211 SER A O 1
ATOM 1644 N N . VAL A 1 212 ? -14.011 -2.318 28.112 1.00 63.00 212 VAL A N 1
ATOM 1645 C CA . VAL A 1 212 ? -14.492 -3.662 27.740 1.00 63.00 212 VAL A CA 1
ATOM 1646 C C . VAL A 1 212 ? -13.966 -4.748 28.696 1.00 63.00 212 VAL A C 1
ATOM 1648 O O . VAL A 1 212 ? -14.488 -5.861 28.685 1.00 63.00 212 VAL A O 1
ATOM 1651 N N . SER A 1 213 ? -12.964 -4.428 29.524 1.00 50.62 213 SER A N 1
ATOM 1652 C CA . SER A 1 213 ? -12.428 -5.281 30.600 1.00 50.62 213 SER A CA 1
ATOM 1653 C C . SER A 1 213 ? -13.137 -5.041 31.923 1.00 50.62 213 SER A C 1
ATOM 1655 O O . SER A 1 213 ? -13.421 -6.037 32.618 1.00 50.62 213 SER A O 1
#